Protein AF-A0A1F8P4W3-F1 (afdb_monomer_lite)

Secondary structure (DSSP, 8-state):
-----TT------SHHHHHHHHHHHHHHHHHHHHHHHHH-S-GGG--HHHHHHHHHHHHHHHHHHHHHHHHHHHTT--GGGHHHHHHHHHHHHHHHHHHHHHHHHTT--SS-HHHHHHHHHHHHHHHHHHHHHHHHT-HHHHHHHHHHHHHHHHHHHHHHHTTSSS-HHHHHHHHHHHHHHHHHHHHHHTT--HHHHHHHHHHHHHHHHHHHHHHHHHHHHHHHHTTPPP-HHHHHHHHHHHHHHHHHHHHHHHHHHHHHTT-

Structure (mmCIF, N/CA/C/O backbone):
data_AF-A0A1F8P4W3-F1
#
_entry.id   AF-A0A1F8P4W3-F1
#
loop_
_atom_site.group_PDB
_atom_site.id
_atom_site.type_symbol
_atom_site.label_atom_id
_atom_site.label_alt_id
_atom_site.label_comp_id
_atom_site.label_asym_id
_atom_site.label_entity_id
_atom_site.label_seq_id
_atom_site.pdbx_PDB_ins_code
_atom_site.Cartn_x
_atom_site.Cartn_y
_atom_site.Cartn_z
_atom_site.occupancy
_atom_site.B_iso_or_equiv
_atom_site.auth_seq_id
_atom_site.auth_comp_id
_atom_site.auth_asym_id
_atom_site.auth_atom_id
_atom_site.pdbx_PDB_model_num
ATOM 1 N N . MET A 1 1 ? -23.490 -14.383 14.253 1.00 43.31 1 MET A N 1
ATOM 2 C CA . MET A 1 1 ? -23.861 -12.954 14.317 1.00 43.31 1 MET A CA 1
ATOM 3 C C . MET A 1 1 ? -23.195 -12.383 15.555 1.00 43.31 1 MET A C 1
ATOM 5 O O . MET A 1 1 ? -23.636 -12.689 16.648 1.00 43.31 1 MET A O 1
ATOM 9 N N . SER A 1 2 ? -22.055 -11.709 15.400 1.00 38.38 2 SER A N 1
ATOM 10 C CA . SER A 1 2 ? -21.313 -11.110 16.516 1.00 38.38 2 SER A CA 1
ATOM 11 C C . SER A 1 2 ? -21.889 -9.734 16.827 1.00 38.38 2 SER A C 1
ATOM 13 O O . SER A 1 2 ? -22.061 -8.938 15.900 1.00 38.38 2 SER A O 1
ATOM 15 N N . GLU A 1 3 ? -22.157 -9.465 18.102 1.00 41.84 3 GLU A N 1
ATOM 16 C CA . GLU A 1 3 ? -22.488 -8.138 18.616 1.00 41.84 3 GLU A CA 1
ATOM 17 C C . GLU A 1 3 ? -21.496 -7.109 18.068 1.00 41.84 3 GLU A C 1
ATOM 19 O O . GLU A 1 3 ? -20.277 -7.236 18.210 1.00 41.84 3 GLU A O 1
ATOM 24 N N . ILE A 1 4 ? -22.023 -6.100 17.380 1.00 47.75 4 ILE A N 1
ATOM 25 C CA . ILE A 1 4 ? -21.241 -4.947 16.955 1.00 47.75 4 ILE A CA 1
ATOM 26 C C . ILE A 1 4 ? -21.000 -4.136 18.228 1.00 47.75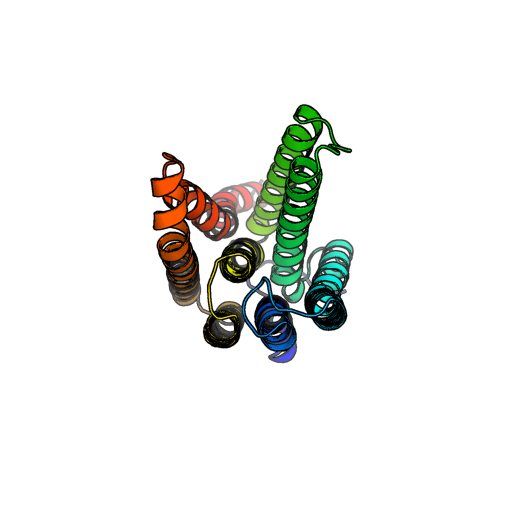 4 ILE A C 1
ATOM 28 O O . ILE A 1 4 ? -21.804 -3.276 18.577 1.00 47.75 4 ILE A O 1
ATOM 32 N N . GLY A 1 5 ? -19.916 -4.455 18.941 1.00 48.06 5 GLY A N 1
ATOM 33 C CA . GLY A 1 5 ? -19.392 -3.624 20.021 1.00 48.06 5 GLY A CA 1
ATOM 34 C C . GLY A 1 5 ? -19.268 -2.193 19.505 1.00 48.06 5 GLY A C 1
ATOM 35 O O . GLY A 1 5 ? -18.553 -1.925 18.536 1.00 48.06 5 GLY A O 1
ATOM 36 N N . ASN A 1 6 ? -20.056 -1.296 20.088 1.00 53.62 6 ASN A N 1
ATOM 37 C CA . ASN A 1 6 ? -20.375 0.025 19.546 1.00 53.62 6 ASN A CA 1
ATOM 38 C C . ASN A 1 6 ? -19.288 1.078 19.850 1.00 53.62 6 ASN A C 1
ATOM 40 O O . ASN A 1 6 ? -19.521 2.285 19.748 1.00 53.62 6 ASN A O 1
ATOM 44 N N . ASP A 1 7 ? -18.094 0.616 20.217 1.00 61.81 7 ASP A N 1
ATOM 45 C CA . ASP A 1 7 ? -17.059 1.434 20.849 1.00 61.81 7 ASP A CA 1
ATOM 46 C C . ASP A 1 7 ? -16.112 2.066 19.816 1.00 61.81 7 ASP A C 1
ATOM 48 O O . ASP A 1 7 ? -15.199 2.811 20.163 1.00 61.81 7 ASP A O 1
ATOM 52 N N . GLY A 1 8 ? -16.295 1.757 18.526 1.00 65.38 8 GLY A N 1
ATOM 53 C CA . GLY A 1 8 ? -15.425 2.230 17.443 1.00 65.38 8 GLY A CA 1
ATOM 54 C C . GLY A 1 8 ? -13.986 1.698 17.510 1.00 65.38 8 GLY A C 1
ATOM 55 O O . GLY A 1 8 ? -13.156 2.108 16.697 1.00 65.38 8 GLY A O 1
ATOM 56 N N . ASN A 1 9 ? -13.698 0.797 18.454 1.00 78.94 9 ASN A N 1
ATOM 57 C CA . ASN A 1 9 ? -12.415 0.125 18.614 1.00 78.94 9 ASN A CA 1
ATOM 58 C C . ASN A 1 9 ? -12.285 -1.044 17.628 1.00 78.94 9 ASN A C 1
ATOM 60 O O . ASN A 1 9 ? -13.266 -1.716 17.297 1.00 78.94 9 ASN A O 1
ATOM 64 N N . LEU A 1 10 ? -11.058 -1.304 17.176 1.00 81.12 10 LEU A N 1
ATOM 65 C CA . LEU A 1 10 ? -10.739 -2.459 16.335 1.00 81.12 10 LEU A CA 1
ATOM 66 C C . LEU A 1 10 ? -10.988 -3.774 17.088 1.00 81.12 10 LEU A C 1
ATOM 68 O O . LEU A 1 10 ? -10.344 -4.052 18.099 1.00 81.12 10 LEU A O 1
ATOM 72 N N . ASN A 1 11 ? -11.859 -4.632 16.558 1.00 83.06 11 ASN A N 1
ATOM 73 C CA . ASN A 1 11 ? -12.104 -5.969 17.094 1.00 83.06 11 ASN A CA 1
ATOM 74 C C . ASN A 1 11 ? -11.140 -6.988 16.462 1.00 83.06 11 ASN A C 1
ATOM 76 O O . ASN A 1 11 ? -11.525 -7.910 15.739 1.00 83.06 11 ASN A O 1
ATOM 80 N N . LEU A 1 12 ? -9.845 -6.796 16.719 1.00 83.62 12 LEU A N 1
ATOM 81 C CA . LEU A 1 12 ? -8.764 -7.681 16.277 1.00 83.62 12 LEU A CA 1
ATOM 82 C C . LEU A 1 12 ? -8.118 -8.357 17.489 1.00 83.62 12 LEU A C 1
ATOM 84 O O . LEU A 1 12 ? -6.914 -8.251 17.721 1.00 83.62 12 LEU A O 1
ATOM 88 N N . ASN A 1 13 ? -8.927 -9.043 18.297 1.00 85.19 13 ASN A N 1
ATOM 89 C CA . ASN A 1 13 ? -8.467 -9.614 19.568 1.00 85.19 13 ASN A CA 1
ATOM 90 C C . ASN A 1 13 ? -7.534 -10.818 19.390 1.00 85.19 13 ASN A C 1
ATOM 92 O O . ASN A 1 13 ? -6.648 -11.034 20.213 1.00 85.19 13 ASN A O 1
ATOM 96 N N . SER A 1 14 ? -7.672 -11.573 18.297 1.00 92.94 14 SER A N 1
ATOM 97 C CA . SER A 1 14 ? -6.799 -12.717 18.031 1.00 92.94 14 SER A CA 1
ATOM 98 C C . SER A 1 14 ? -5.548 -12.320 17.244 1.00 92.94 14 SER A C 1
ATOM 100 O O . SER A 1 14 ? -5.610 -11.587 16.254 1.00 92.94 14 SER A O 1
ATOM 102 N N . THR A 1 15 ? -4.401 -12.883 17.633 1.00 94.56 15 THR A N 1
ATOM 103 C CA . THR A 1 15 ? -3.127 -12.742 16.907 1.00 94.56 15 THR A CA 1
ATOM 104 C C . THR A 1 15 ? -3.267 -13.112 15.428 1.00 94.56 15 THR A C 1
ATOM 106 O O . THR A 1 15 ? -2.710 -12.435 14.568 1.00 94.56 15 THR A O 1
ATOM 109 N N . ARG A 1 16 ? -4.073 -14.138 15.116 1.00 95.81 16 ARG A N 1
ATOM 110 C CA . ARG A 1 16 ? -4.331 -14.592 13.740 1.00 95.81 16 ARG A CA 1
ATOM 111 C C . ARG A 1 16 ? -4.950 -13.494 12.875 1.00 95.81 16 ARG A C 1
ATOM 113 O O . ARG A 1 16 ? -4.465 -13.255 11.776 1.00 95.81 16 ARG A O 1
ATOM 120 N N . LEU A 1 17 ? -5.974 -12.796 13.370 1.00 94.88 17 LEU A N 1
ATOM 121 C CA . LEU A 1 17 ? -6.636 -11.735 12.603 1.00 94.88 17 LEU A CA 1
ATOM 122 C C . LEU A 1 17 ? -5.717 -10.533 12.355 1.00 94.88 17 LEU A C 1
ATOM 124 O O . LEU A 1 17 ? -5.769 -9.941 11.281 1.00 94.88 17 LEU A O 1
ATOM 128 N N . ARG A 1 18 ? -4.837 -10.209 13.310 1.00 96.00 18 ARG A N 1
ATOM 129 C CA . ARG A 1 18 ? -3.831 -9.146 13.145 1.00 96.00 18 ARG A CA 1
ATOM 130 C C . ARG A 1 18 ? -2.808 -9.490 12.064 1.00 96.00 18 ARG A C 1
ATOM 132 O O . ARG A 1 18 ? -2.475 -8.636 11.251 1.00 96.00 18 ARG A O 1
ATOM 139 N N . ILE A 1 19 ? -2.338 -10.740 12.036 1.00 97.12 19 ILE A N 1
ATOM 140 C CA . ILE A 1 19 ? -1.430 -11.225 10.984 1.00 97.12 19 ILE A CA 1
ATOM 141 C C . ILE A 1 19 ? -2.127 -11.163 9.622 1.00 97.12 19 ILE A C 1
ATOM 143 O O . ILE A 1 19 ? -1.554 -10.640 8.671 1.00 97.12 19 ILE A O 1
ATOM 147 N N . ILE A 1 20 ? -3.380 -11.625 9.539 1.00 97.19 20 ILE A N 1
ATOM 148 C CA . ILE A 1 20 ? -4.171 -11.568 8.301 1.00 97.19 20 ILE A CA 1
ATOM 149 C C . ILE A 1 20 ? -4.324 -10.120 7.816 1.00 97.19 20 ILE A C 1
ATOM 151 O O . ILE A 1 20 ? -4.193 -9.877 6.622 1.00 97.19 20 ILE A O 1
ATOM 155 N N . ALA A 1 21 ? -4.545 -9.154 8.711 1.00 96.38 21 ALA A N 1
ATOM 156 C CA . ALA A 1 21 ? -4.650 -7.741 8.343 1.00 96.38 21 ALA A CA 1
ATOM 157 C C . ALA A 1 21 ? -3.333 -7.153 7.800 1.00 96.38 21 ALA A C 1
ATOM 159 O O . ALA A 1 21 ? -3.359 -6.276 6.943 1.00 96.38 21 ALA A O 1
ATOM 160 N N . ALA A 1 22 ? -2.175 -7.622 8.263 1.00 97.44 22 ALA A N 1
ATOM 161 C CA . ALA A 1 22 ? -0.871 -7.146 7.793 1.00 97.44 22 ALA A CA 1
ATOM 162 C C . ALA A 1 22 ? -0.395 -7.820 6.492 1.00 97.44 22 ALA A C 1
ATOM 164 O O . ALA A 1 22 ? 0.447 -7.278 5.774 1.00 97.44 22 ALA A O 1
ATOM 165 N N . LEU A 1 23 ? -0.948 -8.993 6.175 1.00 97.62 23 LEU A N 1
ATOM 166 C CA . LEU A 1 23 ? -0.511 -9.841 5.073 1.00 97.62 23 LEU A CA 1
ATOM 167 C C . LEU A 1 23 ? -0.569 -9.219 3.658 1.00 97.62 23 LEU A C 1
ATOM 169 O O . LEU A 1 23 ? 0.359 -9.503 2.902 1.00 97.62 23 LEU A O 1
ATOM 173 N N . PRO A 1 24 ? -1.556 -8.387 3.249 1.00 97.81 24 PRO A N 1
ATOM 174 C CA . PRO A 1 24 ? -1.618 -7.919 1.861 1.00 97.81 24 PRO A CA 1
ATOM 175 C C . PRO A 1 24 ? -0.391 -7.089 1.473 1.00 97.81 24 PRO A C 1
ATOM 177 O O . PRO A 1 24 ? 0.140 -7.249 0.381 1.00 97.81 24 PRO A O 1
ATOM 180 N N . LEU A 1 25 ? 0.110 -6.260 2.390 1.00 97.06 25 LEU A N 1
ATOM 181 C CA . LEU A 1 25 ? 1.266 -5.394 2.147 1.00 97.06 25 LEU A CA 1
ATOM 182 C C . LEU A 1 25 ? 2.560 -6.208 2.038 1.00 97.06 25 LEU A C 1
ATOM 184 O O . LEU A 1 25 ? 3.395 -5.927 1.180 1.00 97.06 25 LEU A O 1
ATOM 188 N N . LEU A 1 26 ? 2.685 -7.257 2.860 1.00 97.69 26 LEU A N 1
ATOM 189 C CA . LEU A 1 26 ? 3.789 -8.209 2.775 1.00 97.69 26 LEU A CA 1
ATOM 190 C C . LEU A 1 26 ? 3.759 -8.974 1.447 1.00 97.69 26 LEU A C 1
ATOM 192 O O . LEU A 1 26 ? 4.776 -9.053 0.767 1.00 97.69 26 LEU A O 1
ATOM 196 N N . LEU A 1 27 ? 2.598 -9.516 1.061 1.00 97.69 27 LEU A N 1
ATOM 197 C CA . LEU A 1 27 ? 2.440 -10.251 -0.198 1.00 97.69 27 LEU A CA 1
ATOM 198 C C . LEU A 1 27 ? 2.768 -9.376 -1.407 1.00 97.69 27 LEU A C 1
ATOM 200 O O . LEU A 1 27 ? 3.437 -9.842 -2.325 1.00 97.69 27 LEU A O 1
ATOM 204 N N . PHE A 1 28 ? 2.336 -8.115 -1.393 1.00 96.06 28 PHE A N 1
ATOM 205 C CA . PHE A 1 28 ? 2.605 -7.168 -2.470 1.00 96.06 28 PHE A CA 1
ATOM 206 C C . PHE A 1 28 ? 4.108 -6.909 -2.629 1.00 96.06 28 PHE A C 1
ATOM 208 O O . PHE A 1 28 ? 4.658 -7.072 -3.717 1.00 96.06 28 PHE A O 1
ATOM 215 N N . GLY A 1 29 ? 4.803 -6.562 -1.541 1.00 96.25 29 GLY A N 1
ATOM 216 C CA . GLY A 1 29 ? 6.238 -6.277 -1.607 1.00 96.25 29 GLY A CA 1
ATOM 217 C C . GLY A 1 29 ? 7.107 -7.507 -1.861 1.00 96.25 29 GLY A C 1
ATOM 218 O O . GLY A 1 29 ? 8.053 -7.425 -2.644 1.00 96.25 29 GLY A O 1
ATOM 219 N N . LEU A 1 30 ? 6.760 -8.667 -1.292 1.00 96.56 30 LEU A N 1
ATOM 220 C CA . LEU A 1 30 ? 7.408 -9.937 -1.641 1.00 96.56 30 LEU A CA 1
ATOM 221 C C . LEU A 1 30 ? 7.163 -10.310 -3.107 1.00 96.56 30 LEU A C 1
ATOM 223 O O . LEU A 1 30 ? 8.072 -10.823 -3.754 1.00 96.56 30 LEU A O 1
ATOM 227 N N . GLY A 1 31 ? 5.978 -10.009 -3.644 1.00 96.62 31 GLY A N 1
ATOM 228 C CA . GLY A 1 31 ? 5.666 -10.143 -5.065 1.00 96.62 31 GLY A CA 1
ATOM 229 C C . GLY A 1 31 ? 6.600 -9.313 -5.939 1.00 96.62 31 GLY A C 1
ATOM 230 O O . GLY A 1 31 ? 7.209 -9.854 -6.859 1.00 96.62 31 GLY A O 1
ATOM 231 N N . ILE A 1 32 ? 6.789 -8.032 -5.607 1.00 95.00 32 ILE A N 1
ATOM 232 C CA . ILE A 1 32 ? 7.737 -7.146 -6.307 1.00 95.00 32 ILE A CA 1
ATOM 233 C C . ILE A 1 32 ? 9.167 -7.679 -6.202 1.00 95.00 32 ILE A C 1
ATOM 235 O O . ILE A 1 32 ? 9.882 -7.722 -7.205 1.00 95.00 32 ILE A O 1
ATOM 239 N N . ALA A 1 33 ? 9.592 -8.108 -5.012 1.00 95.69 33 ALA A N 1
ATOM 240 C CA . ALA A 1 33 ? 10.933 -8.640 -4.807 1.00 95.69 33 ALA A CA 1
ATOM 241 C C . ALA A 1 33 ? 11.163 -9.918 -5.632 1.00 95.69 33 ALA A C 1
ATOM 243 O O . ALA A 1 33 ? 12.132 -10.000 -6.385 1.00 95.69 33 ALA A O 1
ATOM 244 N N . ALA A 1 34 ? 10.246 -10.886 -5.566 1.00 95.75 34 ALA A N 1
ATOM 245 C CA . ALA A 1 34 ? 10.330 -12.137 -6.319 1.00 95.75 34 ALA A CA 1
ATOM 246 C C . ALA A 1 34 ? 10.242 -11.913 -7.839 1.00 95.75 34 ALA A C 1
ATOM 248 O O . ALA A 1 34 ? 11.002 -12.515 -8.603 1.00 95.75 34 ALA A O 1
ATOM 249 N N . MET A 1 35 ? 9.369 -11.006 -8.287 1.00 94.62 35 MET A N 1
ATOM 250 C CA . MET A 1 35 ? 9.299 -10.566 -9.681 1.00 94.62 35 MET A CA 1
ATOM 251 C C . MET A 1 35 ? 10.644 -9.984 -10.133 1.00 94.62 35 MET A C 1
ATOM 253 O O . MET A 1 35 ? 11.162 -10.365 -11.179 1.00 94.62 35 MET A O 1
ATOM 257 N N . SER A 1 36 ? 11.252 -9.112 -9.329 1.00 92.81 36 SER A N 1
ATOM 258 C CA . SER A 1 36 ? 12.520 -8.455 -9.666 1.00 92.81 36 SER A CA 1
ATOM 259 C C . SER A 1 36 ? 13.692 -9.444 -9.719 1.00 92.81 36 SER A C 1
ATOM 261 O O . SER A 1 36 ? 14.481 -9.414 -10.668 1.00 92.81 36 SER A O 1
ATOM 263 N N . LEU A 1 37 ? 13.767 -10.374 -8.757 1.00 93.56 37 LEU A N 1
ATOM 264 C CA . LEU A 1 37 ? 14.786 -11.430 -8.714 1.00 93.56 37 LEU A CA 1
ATOM 265 C C . LEU A 1 37 ? 14.657 -12.423 -9.874 1.00 93.56 37 LEU A C 1
ATOM 267 O O . LEU A 1 37 ? 15.666 -12.791 -10.473 1.00 93.56 37 LEU A O 1
ATOM 271 N N . SER A 1 38 ? 13.433 -12.848 -10.201 1.00 92.88 38 SER A N 1
ATOM 272 C CA . SER A 1 38 ? 13.182 -13.819 -11.279 1.00 92.88 38 SER A CA 1
ATOM 273 C C . SER A 1 38 ? 13.472 -13.251 -12.668 1.00 92.88 38 SER A C 1
ATOM 275 O O . SER A 1 38 ? 13.974 -13.970 -13.535 1.00 92.88 38 SER A O 1
ATOM 277 N N . ARG A 1 39 ? 13.209 -11.955 -12.873 1.00 88.62 39 ARG A N 1
ATOM 278 C CA . ARG A 1 39 ? 13.570 -11.249 -14.108 1.00 88.62 39 ARG A CA 1
ATOM 279 C C . ARG A 1 39 ? 15.089 -11.249 -14.296 1.00 88.62 39 ARG A C 1
ATOM 281 O O . ARG A 1 39 ? 15.569 -11.651 -15.356 1.00 88.62 39 ARG A O 1
ATOM 288 N N . GLY A 1 40 ? 15.823 -10.844 -13.251 1.00 86.38 40 GLY A N 1
ATOM 289 C CA . GLY A 1 40 ? 17.284 -10.716 -13.240 1.00 86.38 40 GLY A CA 1
ATOM 290 C C . GLY A 1 40 ? 17.821 -9.753 -14.307 1.00 86.38 40 GLY A C 1
ATOM 291 O O . GLY A 1 40 ? 17.057 -9.244 -15.126 1.00 86.38 40 GLY A O 1
ATOM 292 N N . GLY A 1 41 ? 19.136 -9.512 -14.296 1.00 80.00 41 GLY A N 1
ATOM 293 C CA . GLY A 1 41 ? 19.871 -8.809 -15.360 1.00 80.00 41 GLY A CA 1
ATOM 294 C C . GLY A 1 41 ? 19.386 -7.390 -15.724 1.00 80.00 41 GLY A C 1
ATOM 295 O O . GLY A 1 41 ? 18.403 -6.884 -15.174 1.00 80.00 41 GLY A O 1
ATOM 296 N N . PRO A 1 42 ? 20.082 -6.722 -16.658 1.00 78.75 42 PRO A N 1
ATOM 297 C CA . PRO A 1 42 ? 19.609 -5.477 -17.247 1.00 78.75 42 PRO A CA 1
ATOM 298 C C . PRO A 1 42 ? 18.403 -5.723 -18.163 1.00 78.75 42 PRO A C 1
ATOM 300 O O . PRO A 1 42 ? 18.213 -6.812 -18.706 1.00 78.75 42 PRO A O 1
ATOM 303 N N . TRP A 1 43 ? 17.561 -4.704 -18.340 1.00 74.31 43 TRP A N 1
ATOM 304 C CA . TRP A 1 43 ? 16.253 -4.862 -18.980 1.00 74.31 43 TRP A CA 1
ATOM 305 C C . TRP A 1 43 ? 16.298 -5.361 -20.426 1.00 74.31 43 TRP A C 1
ATOM 307 O O . TRP A 1 43 ? 15.428 -6.139 -20.811 1.00 74.31 43 TRP A O 1
ATOM 317 N N . TYR A 1 44 ? 17.330 -4.985 -21.178 1.00 79.38 44 TYR A N 1
ATOM 318 C CA . TYR A 1 44 ? 17.507 -5.331 -22.588 1.00 79.38 44 TYR A CA 1
ATOM 319 C C . TYR A 1 44 ? 18.052 -6.748 -22.822 1.00 79.38 44 TYR A C 1
ATOM 321 O O . TYR A 1 44 ? 18.042 -7.221 -23.953 1.00 79.38 44 TYR A O 1
ATOM 329 N N . SER A 1 45 ? 18.546 -7.437 -21.787 1.00 86.38 45 SER A N 1
ATOM 330 C CA . SER A 1 45 ? 19.202 -8.746 -21.939 1.00 86.38 45 SER A CA 1
ATOM 331 C C . SER A 1 45 ? 18.373 -9.911 -21.394 1.00 86.38 45 SER A C 1
ATOM 333 O O . SER A 1 45 ? 18.897 -11.012 -21.210 1.00 86.38 45 SER A O 1
ATOM 335 N N . VAL A 1 46 ? 17.108 -9.677 -21.040 1.00 87.31 46 VAL A N 1
ATOM 336 C CA . VAL A 1 46 ? 16.289 -10.690 -20.368 1.00 87.31 46 VAL A CA 1
ATOM 337 C C . VAL A 1 46 ? 15.536 -11.535 -21.384 1.00 87.31 46 VAL A C 1
ATOM 339 O O . VAL A 1 46 ? 14.763 -10.988 -22.167 1.00 87.31 46 VAL A O 1
ATOM 342 N N . PRO A 1 47 ? 15.699 -12.870 -21.360 1.00 93.19 47 PRO A N 1
ATOM 343 C CA . PRO A 1 47 ? 14.973 -13.740 -22.269 1.00 93.19 47 PRO A CA 1
ATOM 344 C C . PRO A 1 47 ? 13.469 -13.702 -21.974 1.00 93.19 47 PRO A C 1
ATOM 346 O O . PRO A 1 47 ? 13.048 -13.644 -20.814 1.00 93.19 47 PRO A O 1
ATOM 349 N N . THR A 1 48 ? 12.652 -13.813 -23.022 1.00 92.19 48 THR A N 1
ATOM 350 C CA . THR A 1 48 ? 11.185 -13.689 -22.957 1.00 92.19 48 THR A CA 1
ATOM 351 C C . THR A 1 48 ? 10.546 -14.596 -21.903 1.00 92.19 48 THR A C 1
ATOM 353 O O . THR A 1 48 ? 9.632 -14.176 -21.200 1.00 92.19 48 THR A O 1
ATOM 356 N N . TRP A 1 49 ? 11.052 -15.819 -21.713 1.00 94.56 49 TRP A N 1
ATOM 357 C CA . TRP A 1 49 ? 10.510 -16.742 -20.710 1.00 94.56 49 TRP A CA 1
ATOM 358 C C . TRP A 1 49 ? 10.683 -16.235 -19.268 1.00 94.56 49 TRP A C 1
ATOM 360 O O . TRP A 1 49 ? 9.790 -16.439 -18.448 1.00 94.56 49 TRP A O 1
ATOM 370 N N . ARG A 1 50 ? 11.785 -15.533 -18.947 1.00 93.19 50 ARG A N 1
ATOM 371 C CA . ARG A 1 50 ? 11.986 -14.907 -17.623 1.00 93.19 50 ARG A CA 1
ATOM 372 C C . ARG A 1 50 ? 11.068 -13.714 -17.434 1.00 93.19 50 ARG A C 1
ATOM 374 O O . ARG A 1 50 ? 10.577 -13.493 -16.333 1.00 93.19 50 ARG A O 1
ATOM 381 N N . LEU A 1 51 ? 10.815 -12.968 -18.509 1.00 89.31 51 LEU A N 1
ATOM 382 C CA . LEU A 1 51 ? 9.824 -11.897 -18.519 1.00 89.31 51 LEU A CA 1
ATOM 383 C C . LEU A 1 51 ? 8.433 -12.440 -18.171 1.00 89.31 51 LEU A C 1
ATOM 385 O O . LEU A 1 51 ? 7.842 -11.979 -17.196 1.00 89.31 51 LEU A O 1
ATOM 389 N N . VAL A 1 52 ? 7.964 -13.467 -18.885 1.00 93.25 52 VAL A N 1
ATOM 390 C CA . VAL A 1 52 ? 6.667 -14.115 -18.620 1.00 93.25 52 VAL A CA 1
ATOM 391 C C . VAL A 1 52 ? 6.613 -14.675 -17.199 1.00 93.25 52 VAL A C 1
ATOM 393 O O . VAL A 1 52 ? 5.659 -14.405 -16.473 1.00 93.25 52 VAL A O 1
ATOM 396 N N . LEU A 1 53 ? 7.657 -15.384 -16.762 1.00 94.56 53 LEU A N 1
ATOM 397 C CA . LEU A 1 53 ? 7.741 -15.915 -15.401 1.00 94.56 53 LEU A CA 1
ATOM 398 C C . LEU A 1 53 ? 7.634 -14.803 -14.346 1.00 94.56 53 LEU A C 1
ATOM 400 O O . LEU A 1 53 ? 6.879 -14.945 -13.388 1.00 94.56 53 LEU A O 1
ATOM 404 N N . SER A 1 54 ? 8.341 -13.685 -14.533 1.00 93.25 54 SER A N 1
ATOM 405 C CA . SER A 1 54 ? 8.297 -12.553 -13.601 1.00 93.25 54 SER A CA 1
ATOM 406 C C . SER A 1 54 ? 6.902 -11.926 -13.515 1.00 93.25 54 SER A C 1
ATOM 408 O O . SER A 1 54 ? 6.442 -11.610 -12.419 1.00 93.25 54 SER A O 1
ATOM 410 N N . ILE A 1 55 ? 6.196 -11.824 -14.647 1.00 91.62 55 ILE A N 1
ATOM 411 C CA . ILE A 1 55 ? 4.816 -11.331 -14.699 1.00 91.62 55 ILE A CA 1
ATOM 412 C C . ILE A 1 55 ? 3.894 -12.282 -13.931 1.00 91.62 55 ILE A C 1
ATOM 414 O O . ILE A 1 55 ? 3.130 -11.827 -13.087 1.00 91.62 55 ILE A O 1
ATOM 418 N N . VAL A 1 56 ? 3.997 -13.596 -14.154 1.00 95.44 56 VAL A N 1
ATOM 419 C CA . VAL A 1 56 ? 3.185 -14.596 -13.436 1.00 95.44 56 VAL A CA 1
ATOM 420 C C . VAL A 1 56 ? 3.434 -14.535 -11.925 1.00 95.44 56 VAL A C 1
ATOM 422 O O . VAL A 1 56 ? 2.481 -14.534 -11.144 1.00 95.44 56 VAL A O 1
ATOM 425 N N . ILE A 1 57 ? 4.700 -14.426 -11.507 1.00 95.50 57 ILE A N 1
ATOM 426 C CA . ILE A 1 57 ? 5.083 -14.298 -10.093 1.00 95.50 57 ILE A CA 1
ATOM 427 C C . ILE A 1 57 ? 4.509 -13.020 -9.474 1.00 95.50 57 ILE A C 1
ATOM 429 O O . ILE A 1 57 ? 4.028 -13.068 -8.345 1.00 95.50 57 ILE A O 1
ATOM 433 N N . GLY A 1 58 ? 4.539 -11.896 -10.194 1.00 92.94 58 GLY A N 1
ATOM 434 C CA . GLY A 1 58 ? 3.970 -10.630 -9.730 1.00 92.94 58 GLY A CA 1
ATOM 435 C C . GLY A 1 58 ? 2.439 -10.638 -9.686 1.00 92.94 58 GLY A C 1
ATOM 436 O O . GLY A 1 58 ? 1.847 -10.107 -8.749 1.00 92.94 58 GLY A O 1
ATOM 437 N N . LEU A 1 59 ? 1.783 -11.282 -10.656 1.00 93.25 59 LEU A N 1
ATOM 438 C CA . LEU A 1 59 ? 0.322 -11.352 -10.735 1.00 93.25 59 LEU A CA 1
ATOM 439 C C . LEU A 1 59 ? -0.289 -12.206 -9.625 1.00 93.25 59 LEU A C 1
ATOM 441 O O . LEU A 1 59 ? -1.342 -11.848 -9.107 1.00 93.25 59 LEU A O 1
ATOM 445 N N . LEU A 1 60 ? 0.363 -13.295 -9.214 1.00 96.25 60 LEU A N 1
ATOM 446 C CA . LEU A 1 60 ? -0.170 -14.205 -8.196 1.00 96.25 60 LEU A CA 1
ATOM 447 C C . LEU A 1 60 ? -0.570 -13.496 -6.880 1.00 96.25 60 LEU A C 1
ATOM 449 O O . LEU A 1 60 ? -1.736 -13.606 -6.488 1.00 96.25 60 LEU A O 1
ATOM 453 N N . PRO A 1 61 ? 0.311 -12.744 -6.186 1.00 96.12 61 PRO A N 1
ATOM 454 C CA . PRO A 1 61 ? -0.074 -12.022 -4.975 1.00 96.12 61 PRO A CA 1
ATOM 455 C C . PRO A 1 61 ? -1.112 -10.930 -5.254 1.00 96.12 61 PRO A C 1
ATOM 457 O O . PRO A 1 61 ? -1.997 -10.724 -4.426 1.00 96.12 61 PRO A O 1
ATOM 460 N N . MET A 1 62 ? -1.071 -10.280 -6.421 1.00 95.31 62 MET A N 1
ATOM 461 C CA . MET A 1 62 ? -2.060 -9.266 -6.812 1.00 95.31 62 MET A CA 1
ATOM 462 C C . MET A 1 62 ? -3.460 -9.865 -6.939 1.00 95.31 62 MET A C 1
ATOM 464 O O . MET A 1 62 ? -4.424 -9.307 -6.415 1.00 95.31 62 MET A O 1
ATOM 468 N N . THR A 1 63 ? -3.576 -11.039 -7.561 1.00 96.62 63 THR A N 1
ATOM 469 C CA . THR A 1 63 ? -4.835 -11.780 -7.669 1.00 96.62 63 THR A CA 1
ATOM 470 C C . THR A 1 63 ? -5.346 -12.200 -6.293 1.00 96.62 63 THR A C 1
ATOM 472 O O . THR A 1 63 ? -6.532 -12.039 -6.010 1.00 96.62 63 THR A O 1
ATOM 475 N N . VAL A 1 64 ? -4.468 -12.673 -5.401 1.00 98.00 64 VAL A N 1
ATOM 476 C CA . VAL A 1 64 ? -4.850 -13.009 -4.018 1.00 98.00 64 VAL A CA 1
ATOM 477 C C . VAL A 1 64 ? -5.369 -11.773 -3.279 1.00 98.00 64 VAL A C 1
ATOM 479 O O . VAL A 1 64 ? -6.429 -11.840 -2.654 1.00 98.00 64 VAL A O 1
ATOM 482 N N . ILE A 1 65 ? -4.676 -10.634 -3.383 1.00 98.12 65 ILE A N 1
ATOM 483 C CA . ILE A 1 65 ? -5.097 -9.370 -2.764 1.00 98.12 65 ILE A CA 1
ATOM 484 C C . ILE A 1 65 ? -6.452 -8.918 -3.305 1.00 98.12 65 ILE A C 1
ATOM 486 O O . ILE A 1 65 ? -7.332 -8.580 -2.514 1.00 98.12 65 ILE A O 1
ATOM 490 N N . ALA A 1 66 ? -6.653 -8.982 -4.621 1.00 97.81 66 ALA A N 1
ATOM 491 C CA . ALA A 1 66 ? -7.917 -8.632 -5.256 1.00 97.81 66 ALA A CA 1
ATOM 492 C C . ALA A 1 66 ? -9.070 -9.525 -4.769 1.00 97.81 66 ALA A C 1
ATOM 494 O O . ALA A 1 66 ? -10.089 -9.011 -4.308 1.00 97.81 66 ALA A O 1
ATOM 495 N N . ILE A 1 67 ? -8.901 -10.852 -4.795 1.00 98.19 67 ILE A N 1
ATOM 496 C CA . ILE A 1 67 ? -9.939 -11.808 -4.374 1.00 98.19 67 ILE A CA 1
ATOM 497 C C . ILE A 1 67 ? -10.308 -11.597 -2.902 1.00 98.19 67 ILE A C 1
ATOM 499 O O . ILE A 1 67 ? -11.490 -11.504 -2.562 1.00 98.19 67 ILE A O 1
ATOM 503 N N . VAL A 1 68 ? -9.315 -11.498 -2.015 1.00 98.00 68 VAL A N 1
ATOM 504 C CA . VAL A 1 68 ? -9.560 -11.337 -0.574 1.00 98.00 68 VAL A CA 1
ATOM 505 C C . VAL A 1 68 ? -10.122 -9.946 -0.258 1.00 98.00 68 VAL A C 1
ATOM 507 O O . VAL A 1 68 ? -11.006 -9.832 0.592 1.00 98.00 68 VAL A O 1
ATOM 510 N N . GLY A 1 69 ? -9.685 -8.900 -0.965 1.00 97.50 69 GLY A N 1
ATOM 511 C CA . GLY A 1 69 ? -10.241 -7.549 -0.854 1.00 97.50 69 GLY A CA 1
ATOM 512 C C . GLY A 1 69 ? -11.711 -7.482 -1.277 1.00 97.50 69 GLY A C 1
ATOM 513 O O . GLY A 1 69 ? -12.537 -6.924 -0.551 1.00 97.50 69 GLY A O 1
ATOM 514 N N . ILE A 1 70 ? -12.074 -8.134 -2.386 1.00 97.50 70 ILE A N 1
ATOM 515 C CA . ILE A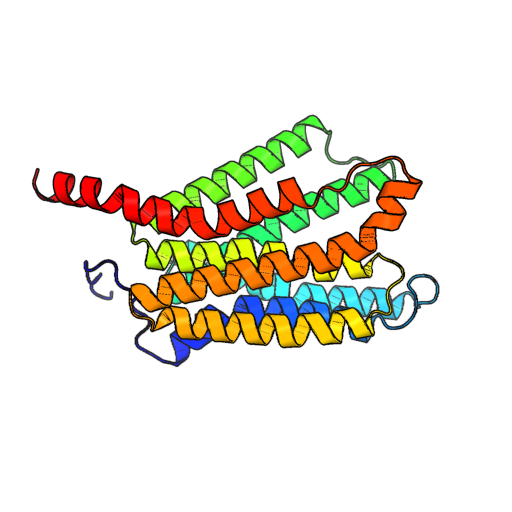 1 70 ? -13.470 -8.270 -2.831 1.00 97.50 70 ILE A CA 1
ATOM 516 C C . ILE A 1 70 ? -14.284 -9.066 -1.805 1.00 97.50 70 ILE A C 1
ATOM 518 O O . ILE A 1 70 ? -15.378 -8.648 -1.422 1.00 97.50 70 ILE A O 1
ATOM 522 N N . LEU A 1 71 ? -13.745 -10.176 -1.291 1.00 97.69 71 LEU A N 1
ATOM 523 C CA . LEU A 1 71 ? -14.405 -10.962 -0.247 1.00 97.69 71 LEU A CA 1
ATOM 524 C C . LEU A 1 71 ? -14.648 -10.130 1.023 1.00 97.69 71 LEU A C 1
ATOM 526 O O . LEU A 1 71 ? -15.711 -10.244 1.637 1.00 97.69 71 LEU A O 1
ATOM 530 N N . ALA A 1 72 ? -13.692 -9.283 1.413 1.00 96.25 72 ALA A N 1
ATOM 531 C CA . ALA A 1 72 ? -13.847 -8.363 2.534 1.00 96.25 72 ALA A CA 1
ATOM 532 C C . ALA A 1 72 ? -14.965 -7.340 2.278 1.00 96.25 72 ALA A C 1
ATOM 534 O O . ALA A 1 72 ? -15.792 -7.126 3.167 1.00 96.25 72 ALA A O 1
ATOM 535 N N . LEU A 1 73 ? -15.046 -6.765 1.073 1.00 95.62 73 LEU A N 1
ATOM 536 C CA . LEU A 1 73 ? -16.125 -5.852 0.673 1.00 95.62 73 LEU A CA 1
ATOM 537 C C . LEU A 1 73 ? -17.502 -6.533 0.732 1.00 95.62 73 LEU A C 1
ATOM 539 O O . LEU A 1 73 ? -18.410 -6.012 1.383 1.00 95.62 73 LEU A O 1
ATOM 543 N N . ILE A 1 74 ? -17.639 -7.732 0.152 1.00 96.75 74 ILE A N 1
ATOM 544 C CA . ILE A 1 74 ? -18.883 -8.527 0.176 1.00 96.75 74 ILE A CA 1
ATOM 545 C C . ILE A 1 74 ? -19.295 -8.851 1.620 1.00 96.75 74 ILE A C 1
ATOM 547 O O . ILE A 1 74 ? -20.472 -8.780 1.978 1.00 96.75 74 ILE A O 1
ATOM 551 N N . ARG A 1 75 ? -18.322 -9.136 2.493 1.00 95.31 75 ARG A N 1
ATOM 552 C CA . ARG A 1 75 ? -18.541 -9.375 3.930 1.00 95.31 75 ARG A CA 1
ATOM 553 C C . ARG A 1 75 ? -18.693 -8.094 4.758 1.00 95.31 75 ARG A C 1
ATOM 555 O O . ARG A 1 75 ? -18.567 -8.146 5.980 1.00 95.31 75 ARG A O 1
ATOM 562 N N . ARG A 1 76 ? -19.012 -6.961 4.123 1.00 94.31 76 ARG A N 1
ATOM 563 C CA . ARG A 1 76 ? -19.274 -5.655 4.759 1.00 94.31 76 ARG A CA 1
ATOM 564 C C . ARG A 1 76 ? -18.078 -5.058 5.511 1.00 94.31 76 ARG A C 1
ATOM 566 O O . ARG A 1 76 ? -18.284 -4.271 6.439 1.00 94.31 76 ARG A O 1
ATOM 573 N N . LEU A 1 77 ? -16.861 -5.366 5.064 1.00 93.75 77 LEU A N 1
ATOM 574 C CA . LEU A 1 77 ? -15.587 -4.861 5.582 1.00 93.75 77 LEU A CA 1
ATOM 575 C C . LEU A 1 77 ? -15.348 -5.229 7.056 1.00 93.75 77 LEU A C 1
ATOM 577 O O . LEU A 1 77 ? -15.405 -4.353 7.923 1.00 93.75 77 LEU A O 1
ATOM 581 N N . PRO A 1 78 ? -15.081 -6.515 7.363 1.00 94.88 78 PRO A N 1
ATOM 582 C CA . PRO A 1 78 ? -14.604 -6.889 8.690 1.00 94.88 78 PRO A CA 1
ATOM 583 C C . PRO A 1 78 ? -13.251 -6.218 8.977 1.00 94.88 78 PRO A C 1
ATOM 585 O O . PRO A 1 78 ? -12.494 -5.941 8.049 1.00 94.88 78 PRO A O 1
ATOM 588 N N . ASP A 1 79 ? -12.907 -6.016 10.252 1.00 95.75 79 ASP A N 1
ATOM 589 C CA . ASP A 1 79 ? -11.709 -5.252 10.652 1.00 95.75 79 ASP A CA 1
ATOM 590 C C . ASP A 1 79 ? -10.401 -5.792 10.049 1.00 95.75 79 ASP A C 1
ATOM 592 O O . ASP A 1 79 ? -9.514 -5.019 9.694 1.00 95.75 79 ASP A O 1
ATOM 596 N N . TRP A 1 80 ? -10.292 -7.113 9.863 1.00 94.69 80 TRP A N 1
ATOM 597 C CA . TRP A 1 80 ? -9.114 -7.731 9.244 1.00 94.69 80 TRP A CA 1
ATOM 598 C C . TRP A 1 80 ? -9.016 -7.461 7.738 1.00 94.69 80 TRP A C 1
ATOM 600 O O . TRP A 1 80 ? -7.936 -7.573 7.173 1.00 94.69 80 TRP A O 1
ATOM 610 N N . GLY A 1 81 ? -10.135 -7.138 7.087 1.00 96.69 81 GLY A N 1
ATOM 611 C CA . GLY A 1 81 ? -10.257 -6.970 5.640 1.00 96.69 81 GLY A CA 1
ATOM 612 C C . GLY A 1 81 ? -10.066 -5.533 5.153 1.00 96.69 81 GLY A C 1
ATOM 613 O O . GLY A 1 81 ? -10.090 -5.299 3.949 1.00 96.69 81 GLY A O 1
ATOM 614 N N . LEU A 1 82 ? -9.881 -4.567 6.058 1.00 97.81 82 LEU A N 1
ATOM 615 C CA . LEU A 1 82 ? -9.764 -3.147 5.707 1.00 97.81 82 LEU A CA 1
ATOM 616 C C . LEU A 1 82 ? -8.505 -2.850 4.891 1.00 97.81 82 LEU A C 1
ATOM 618 O O . LEU A 1 82 ? -8.580 -2.202 3.852 1.00 97.81 82 LEU A O 1
ATOM 622 N N . THR A 1 83 ? -7.362 -3.378 5.318 1.00 97.88 83 THR A N 1
ATOM 623 C CA . THR A 1 83 ? -6.096 -3.264 4.582 1.00 97.88 83 THR A CA 1
ATOM 624 C C . THR A 1 83 ? -6.175 -3.962 3.227 1.00 97.88 83 THR A C 1
ATOM 626 O O . THR A 1 83 ? -5.750 -3.389 2.232 1.00 97.88 83 THR A O 1
ATOM 629 N N . TRP A 1 84 ? -6.792 -5.148 3.158 1.00 98.38 84 TRP A N 1
ATOM 630 C CA . TRP A 1 84 ? -7.020 -5.875 1.903 1.00 98.38 84 TRP A CA 1
ATOM 631 C C . TRP A 1 84 ? -7.867 -5.079 0.920 1.00 98.38 84 TRP A C 1
ATOM 633 O O . TRP A 1 84 ? -7.508 -4.989 -0.249 1.00 98.38 84 TRP A O 1
ATOM 643 N N . ALA A 1 85 ? -8.970 -4.486 1.383 1.00 98.12 85 ALA A N 1
ATOM 644 C CA . ALA A 1 85 ? -9.830 -3.664 0.543 1.00 98.12 85 ALA A CA 1
ATOM 645 C C . ALA A 1 85 ? -9.087 -2.425 0.024 1.00 98.12 85 ALA A C 1
ATOM 647 O O . ALA A 1 85 ? -9.164 -2.132 -1.166 1.00 98.12 85 ALA A O 1
ATOM 648 N N . GLY A 1 86 ? -8.325 -1.739 0.883 1.00 97.88 86 GLY A N 1
ATOM 649 C CA . GLY A 1 86 ? -7.528 -0.576 0.480 1.00 97.88 86 GLY A CA 1
ATOM 650 C C . GLY A 1 86 ? -6.433 -0.929 -0.525 1.00 97.88 86 GLY A C 1
ATOM 651 O O . GLY A 1 86 ? -6.285 -0.250 -1.540 1.00 97.88 86 GLY A O 1
ATOM 652 N N . SER A 1 87 ? -5.714 -2.027 -0.286 1.00 97.94 87 SER A N 1
ATOM 653 C CA . SER A 1 87 ? -4.687 -2.525 -1.203 1.00 97.94 87 SER A CA 1
ATOM 654 C C . SER A 1 87 ? -5.260 -2.996 -2.534 1.00 97.94 87 SER A C 1
ATOM 656 O O . SER A 1 87 ? -4.721 -2.648 -3.579 1.00 97.94 87 SER A O 1
ATOM 658 N N . ALA A 1 88 ? -6.365 -3.743 -2.525 1.00 98.06 88 ALA A N 1
ATOM 659 C CA . ALA A 1 88 ? -7.031 -4.187 -3.747 1.00 98.06 88 ALA A CA 1
ATOM 660 C C . ALA A 1 88 ? -7.542 -3.001 -4.571 1.00 98.06 88 ALA A C 1
ATOM 662 O O . ALA A 1 88 ? -7.365 -2.974 -5.786 1.00 98.06 88 ALA A O 1
ATOM 663 N N . PHE A 1 89 ? -8.133 -2.004 -3.908 1.00 97.88 89 PHE A N 1
ATOM 664 C CA . PHE A 1 89 ? -8.632 -0.809 -4.575 1.00 97.88 89 PHE A CA 1
ATOM 665 C C . PHE A 1 89 ? -7.498 -0.006 -5.214 1.00 97.88 89 PHE A C 1
ATOM 667 O O . PHE A 1 89 ? -7.566 0.321 -6.396 1.00 97.88 89 PHE A O 1
ATOM 674 N N . MET A 1 90 ? -6.435 0.283 -4.460 1.00 97.38 90 MET A N 1
ATOM 675 C CA . MET A 1 90 ? -5.289 1.009 -5.007 1.00 97.38 90 MET A CA 1
ATOM 676 C C . MET A 1 90 ? -4.587 0.206 -6.111 1.00 97.38 90 MET A C 1
ATOM 678 O O . MET A 1 90 ? -4.218 0.766 -7.137 1.00 97.38 90 MET A O 1
ATOM 682 N N . GLY A 1 91 ? -4.469 -1.114 -5.953 1.00 95.88 91 GLY A N 1
ATOM 683 C CA . GLY A 1 91 ? -3.956 -1.998 -6.999 1.00 95.88 91 GLY A CA 1
ATOM 684 C C . GLY A 1 91 ? -4.780 -1.928 -8.289 1.00 95.88 91 GLY A C 1
ATOM 685 O O . GLY A 1 91 ? -4.198 -1.893 -9.368 1.00 95.88 91 GLY A O 1
ATOM 686 N N . LEU A 1 92 ? -6.112 -1.837 -8.192 1.00 96.00 92 LEU A N 1
ATOM 687 C CA . LEU A 1 92 ? -6.992 -1.640 -9.347 1.00 96.00 92 LEU A CA 1
ATOM 688 C C . LEU A 1 92 ? -6.758 -0.285 -10.025 1.00 96.00 92 LEU A C 1
ATOM 690 O O . LEU A 1 92 ? -6.656 -0.237 -11.247 1.00 96.00 92 LEU A O 1
ATOM 694 N N . VAL A 1 93 ? -6.651 0.799 -9.248 1.00 95.00 93 VAL A N 1
ATOM 695 C CA . VAL A 1 93 ? -6.347 2.141 -9.781 1.00 95.00 93 VAL A CA 1
ATOM 696 C C . VAL A 1 93 ? -5.050 2.114 -10.583 1.00 95.00 93 VAL A C 1
ATOM 698 O O . VAL A 1 93 ? -5.002 2.615 -11.705 1.00 95.00 93 VAL A O 1
ATOM 701 N N . ILE A 1 94 ? -4.016 1.486 -10.027 1.00 93.62 94 ILE A N 1
ATOM 702 C CA . ILE A 1 94 ? -2.701 1.418 -10.662 1.00 93.62 94 ILE A CA 1
ATOM 703 C C . ILE A 1 94 ? -2.742 0.527 -11.897 1.00 93.62 94 ILE A C 1
ATOM 705 O O . ILE A 1 94 ? -2.237 0.930 -12.934 1.00 93.62 94 ILE A O 1
ATOM 709 N N . LEU A 1 95 ? -3.413 -0.625 -11.833 1.00 92.75 95 LEU A N 1
ATOM 710 C CA . LEU A 1 95 ? -3.586 -1.508 -12.986 1.00 92.75 95 LEU A CA 1
ATOM 711 C C . LEU A 1 95 ? -4.257 -0.786 -14.160 1.00 92.75 95 LEU A C 1
ATOM 713 O O . LEU A 1 95 ? -3.773 -0.870 -15.285 1.00 92.75 95 LEU A O 1
ATOM 717 N N . VAL A 1 96 ? -5.357 -0.073 -13.900 1.00 91.81 96 VAL A N 1
ATOM 718 C CA . VAL A 1 96 ? -6.064 0.705 -14.926 1.00 91.81 96 VAL A CA 1
ATOM 719 C C . VAL A 1 96 ? -5.140 1.758 -15.530 1.00 91.81 96 VAL A C 1
ATOM 721 O O . VAL A 1 96 ? -5.095 1.888 -16.752 1.00 91.81 96 VAL A O 1
ATOM 724 N N . LYS A 1 97 ? -4.376 2.470 -14.692 1.00 90.94 97 LYS A N 1
ATOM 725 C CA . LYS A 1 97 ? -3.452 3.500 -15.168 1.00 90.94 97 LYS A CA 1
ATOM 726 C C . LYS A 1 97 ? -2.315 2.912 -16.006 1.00 90.94 97 LYS A C 1
ATOM 728 O O . LYS A 1 97 ? -2.050 3.426 -17.083 1.00 90.94 97 LYS A O 1
ATOM 733 N N . THR A 1 98 ? -1.715 1.808 -15.566 1.00 89.69 98 THR A N 1
ATOM 734 C CA . THR A 1 98 ? -0.662 1.108 -16.312 1.00 89.69 98 THR A CA 1
ATOM 735 C C . THR A 1 98 ? -1.164 0.608 -17.662 1.00 89.69 98 THR A C 1
ATOM 737 O O . THR A 1 98 ? -0.487 0.798 -18.661 1.00 89.69 98 THR A O 1
ATOM 740 N N . ILE A 1 99 ? -2.359 0.008 -17.730 1.00 88.50 99 ILE A N 1
ATOM 741 C CA . ILE A 1 99 ? -2.932 -0.439 -19.012 1.00 88.50 99 ILE A CA 1
ATOM 742 C C . ILE A 1 99 ? -3.134 0.751 -19.958 1.00 88.50 99 ILE A C 1
ATOM 744 O O . ILE A 1 99 ? -2.837 0.639 -21.144 1.00 88.50 99 ILE A O 1
ATOM 748 N N . ALA A 1 100 ? -3.632 1.878 -19.446 1.00 87.62 100 ALA A N 1
ATOM 749 C CA . ALA A 1 100 ? -3.838 3.072 -20.257 1.00 87.62 100 ALA A CA 1
ATOM 750 C C . ALA A 1 100 ? -2.514 3.647 -20.793 1.00 87.62 100 ALA A C 1
ATOM 752 O O . ALA A 1 100 ? -2.431 3.970 -21.976 1.00 87.62 100 ALA A O 1
ATOM 753 N N . GLU A 1 101 ? -1.475 3.711 -19.954 1.00 86.75 101 GLU A N 1
ATOM 754 C CA . GLU A 1 101 ? -0.139 4.182 -20.345 1.00 86.75 101 GLU A CA 1
ATOM 755 C C . GLU A 1 101 ? 0.510 3.266 -21.394 1.00 86.75 101 GLU A C 1
ATOM 757 O O . GLU A 1 101 ? 0.941 3.749 -22.438 1.00 86.75 101 GLU A O 1
ATOM 762 N N . GLU A 1 102 ? 0.505 1.949 -21.178 1.00 85.00 102 GLU A N 1
ATOM 763 C CA . GLU A 1 102 ? 1.105 0.975 -22.106 1.00 85.00 102 GLU A CA 1
ATOM 764 C C . GLU A 1 102 ? 0.409 0.972 -23.478 1.00 85.00 102 GLU A C 1
ATOM 766 O O . GLU A 1 102 ? 1.057 0.884 -24.517 1.00 85.00 102 GLU A O 1
ATOM 771 N N . LEU A 1 103 ? -0.921 1.109 -23.515 1.00 83.75 103 LEU A N 1
ATOM 772 C CA . LEU A 1 103 ? -1.666 1.188 -24.778 1.00 83.75 103 LEU A CA 1
ATOM 773 C C . LEU A 1 103 ? -1.385 2.485 -25.546 1.00 83.75 103 LEU A C 1
ATOM 775 O O . LEU A 1 103 ? -1.361 2.476 -26.780 1.00 83.75 103 LEU A O 1
ATOM 779 N N . ALA A 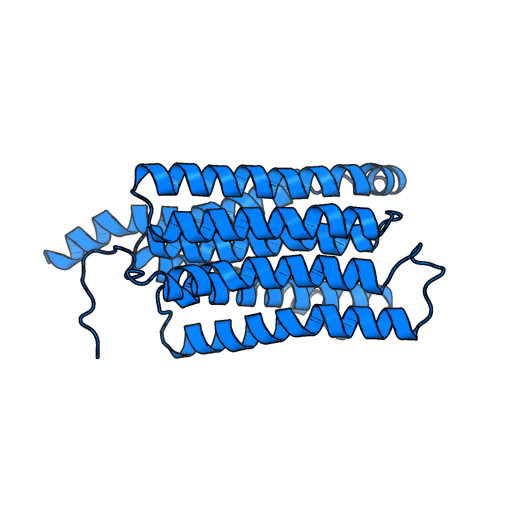1 104 ? -1.170 3.588 -24.825 1.00 83.81 104 ALA A N 1
ATOM 780 C CA . ALA A 1 104 ? -0.801 4.862 -25.425 1.00 83.81 104 ALA A CA 1
ATOM 781 C C . ALA A 1 104 ? 0.610 4.820 -26.036 1.00 83.81 104 ALA A C 1
ATOM 783 O O . ALA A 1 104 ? 0.825 5.421 -27.085 1.00 83.81 104 ALA A O 1
ATOM 784 N N . GLU A 1 105 ? 1.553 4.082 -25.438 1.00 82.75 105 GLU A N 1
ATOM 785 C CA . GLU A 1 105 ? 2.919 3.939 -25.968 1.00 82.75 105 GLU A CA 1
ATOM 786 C C . GLU A 1 105 ? 3.001 3.128 -27.274 1.00 82.75 105 GLU A C 1
ATOM 788 O O . GLU A 1 105 ? 3.940 3.312 -28.048 1.00 82.75 105 GLU A O 1
ATOM 793 N N . VAL A 1 106 ? 2.026 2.253 -27.543 1.00 85.69 106 VAL A N 1
ATOM 794 C CA . VAL A 1 106 ? 1.979 1.406 -28.755 1.00 85.69 106 VAL A CA 1
ATOM 795 C C . VAL A 1 106 ? 1.093 2.021 -29.854 1.00 85.69 106 VAL A C 1
ATOM 797 O O . VAL A 1 106 ? 0.735 1.347 -30.817 1.00 85.69 106 VAL A O 1
ATOM 800 N N . ASP A 1 107 ? 0.707 3.296 -29.721 1.00 84.50 107 ASP A N 1
ATOM 801 C CA . ASP A 1 107 ? -0.219 3.991 -30.631 1.00 84.50 107 ASP A CA 1
ATOM 802 C C . ASP A 1 107 ? -1.560 3.241 -30.825 1.00 84.50 107 ASP A C 1
ATOM 804 O O . ASP A 1 107 ? -2.235 3.371 -31.851 1.00 84.50 107 ASP A O 1
ATOM 808 N N . GLN A 1 108 ? -1.977 2.448 -29.829 1.00 81.00 108 GLN A N 1
ATOM 809 C CA . GLN A 1 108 ? -3.236 1.693 -29.826 1.00 81.00 108 GLN A CA 1
ATOM 810 C C . GLN A 1 108 ? -4.119 2.082 -28.631 1.00 81.00 108 GLN A C 1
ATOM 812 O O . GLN A 1 108 ? -4.439 1.230 -27.795 1.00 81.00 108 GLN A O 1
ATOM 817 N N . PRO A 1 109 ? -4.566 3.350 -28.523 1.00 76.50 109 PRO A N 1
ATOM 818 C CA . PRO A 1 109 ? -5.460 3.754 -27.448 1.00 76.50 109 PRO A CA 1
ATOM 819 C C . PRO A 1 109 ? -6.832 3.086 -27.630 1.00 76.50 109 PRO A C 1
ATOM 821 O O . PRO A 1 109 ? -7.698 3.573 -28.354 1.00 76.50 109 PRO A O 1
ATOM 824 N N . ILE A 1 110 ? -7.049 1.951 -26.958 1.00 79.00 110 ILE A N 1
ATOM 825 C CA . ILE A 1 110 ? -8.370 1.296 -26.881 1.00 79.00 110 ILE A CA 1
ATOM 826 C C . ILE A 1 110 ? -9.354 2.199 -26.119 1.00 79.00 110 ILE A C 1
ATOM 828 O O . ILE A 1 110 ? -10.559 2.186 -26.371 1.00 79.00 110 ILE A O 1
ATOM 832 N N . ILE A 1 111 ? -8.832 2.997 -25.183 1.00 81.94 111 ILE A N 1
ATOM 833 C CA . ILE A 1 111 ? -9.585 3.935 -24.358 1.00 81.94 111 ILE A CA 1
ATOM 834 C C . ILE A 1 111 ? -9.246 5.349 -24.830 1.00 81.94 111 ILE A C 1
ATOM 836 O O . ILE A 1 111 ? -8.089 5.755 -24.805 1.00 81.94 111 ILE A O 1
ATOM 840 N N . SER A 1 112 ? -10.254 6.113 -25.252 1.00 86.31 112 SER A N 1
ATOM 841 C CA . SER A 1 112 ? -10.067 7.532 -25.574 1.00 86.31 112 SER A CA 1
ATOM 842 C C . SER A 1 112 ? -9.651 8.323 -24.327 1.00 86.31 112 SER A C 1
ATOM 844 O O . SER A 1 112 ? -10.212 8.083 -23.256 1.00 86.31 112 SER A O 1
ATOM 846 N N . GLU A 1 113 ? -8.780 9.324 -24.474 1.00 87.38 113 GLU A N 1
ATOM 847 C CA . GLU A 1 113 ? -8.282 10.173 -23.375 1.00 87.38 113 GLU A CA 1
ATOM 848 C C . GLU A 1 113 ? -9.388 10.704 -22.426 1.00 87.38 113 GLU A C 1
ATOM 850 O O . GLU A 1 113 ? -9.236 10.577 -21.208 1.00 87.38 113 GLU A O 1
ATOM 855 N N . PRO A 1 114 ? -10.560 11.190 -22.900 1.00 91.50 114 PRO A N 1
ATOM 856 C CA . PRO A 1 114 ? -11.627 11.636 -21.998 1.00 91.50 114 PRO A CA 1
ATOM 857 C C . PRO A 1 114 ? -12.217 10.511 -21.134 1.00 91.50 114 PRO A C 1
ATOM 859 O O . PRO A 1 114 ? -12.616 10.746 -19.992 1.00 91.50 114 PRO A O 1
ATOM 862 N N . VAL A 1 115 ? -12.276 9.286 -21.668 1.00 90.56 115 VAL A N 1
ATOM 863 C CA . VAL A 1 115 ? -12.775 8.106 -20.944 1.00 90.56 115 VAL A CA 1
ATOM 864 C C . VAL A 1 115 ? -11.764 7.667 -19.891 1.00 90.56 115 VAL A C 1
ATOM 866 O O . VAL A 1 115 ? -12.174 7.326 -18.784 1.00 90.56 115 VAL A O 1
ATOM 869 N N . GLU A 1 116 ? -10.464 7.726 -20.187 1.00 88.56 116 GLU A N 1
ATOM 870 C CA . GLU A 1 116 ? -9.418 7.453 -19.197 1.00 88.56 116 GLU A CA 1
ATOM 871 C C . GLU A 1 116 ? -9.505 8.440 -18.024 1.00 88.56 116 GLU A C 1
ATOM 873 O O . GLU A 1 116 ? -9.591 8.021 -16.868 1.00 88.56 116 GLU A O 1
ATOM 878 N N . ILE A 1 117 ? -9.564 9.745 -18.314 1.00 89.56 117 ILE A N 1
ATOM 879 C CA . ILE A 1 117 ? -9.702 10.791 -17.290 1.00 89.56 117 ILE A CA 1
ATOM 880 C C . ILE A 1 117 ? -10.973 10.564 -16.463 1.00 89.56 117 ILE A C 1
ATOM 882 O O . ILE A 1 117 ? -10.925 10.581 -15.230 1.00 89.56 117 ILE A O 1
ATOM 886 N N . GLY A 1 118 ? -12.105 10.302 -17.124 1.00 94.06 118 GLY A N 1
ATOM 887 C CA . GLY A 1 118 ? -13.372 10.008 -16.457 1.00 94.06 118 GLY A CA 1
ATOM 888 C C . GLY A 1 118 ? -13.295 8.780 -15.546 1.00 94.06 118 GLY A C 1
ATOM 889 O O . GLY A 1 118 ? -13.796 8.818 -14.420 1.00 94.06 118 GLY A O 1
ATOM 890 N N . LEU A 1 119 ? -12.622 7.716 -15.989 1.00 93.69 119 LEU A N 1
ATOM 891 C CA . LEU A 1 119 ? -12.427 6.491 -15.214 1.00 93.69 119 LEU A CA 1
ATOM 892 C C . LEU A 1 119 ? -11.540 6.729 -13.986 1.00 93.69 119 LEU A C 1
ATOM 894 O O . LEU A 1 119 ? -11.878 6.272 -12.894 1.00 93.69 119 LEU A O 1
ATOM 898 N N . VAL A 1 120 ? -10.447 7.482 -14.132 1.00 91.12 120 VAL A N 1
ATOM 899 C CA . VAL A 1 120 ? -9.569 7.850 -13.009 1.00 91.12 120 VAL A CA 1
ATOM 900 C C . VAL A 1 120 ? -10.322 8.701 -11.986 1.00 91.12 120 VAL A C 1
ATOM 902 O O . VAL A 1 120 ? -10.233 8.421 -10.791 1.00 91.12 120 VAL A O 1
ATOM 905 N N . ILE A 1 121 ? -11.111 9.688 -12.426 1.00 92.75 121 ILE A N 1
ATOM 906 C CA . ILE A 1 121 ? -11.949 10.505 -11.532 1.00 92.75 121 ILE A CA 1
ATOM 907 C C . ILE A 1 121 ? -12.977 9.629 -10.810 1.00 92.75 121 ILE A C 1
ATOM 909 O O . ILE A 1 121 ? -13.127 9.736 -9.593 1.00 92.75 121 ILE A O 1
ATOM 913 N N . LEU A 1 122 ? -13.661 8.736 -11.530 1.00 96.50 122 LEU A N 1
ATOM 914 C CA . LEU A 1 122 ? -14.646 7.825 -10.948 1.00 96.50 122 LEU A CA 1
ATOM 915 C C . LEU A 1 122 ? -14.019 6.929 -9.873 1.00 96.50 122 LEU A C 1
ATOM 917 O O . LEU A 1 122 ? -14.561 6.813 -8.771 1.00 96.50 122 LEU A O 1
ATOM 921 N N . LEU A 1 123 ? -12.867 6.323 -10.168 1.00 95.50 123 LEU A N 1
ATOM 922 C CA . LEU A 1 123 ? -12.132 5.499 -9.211 1.00 95.50 123 LEU A CA 1
ATOM 923 C C . LEU A 1 123 ? -11.637 6.333 -8.025 1.00 95.50 123 LEU A C 1
ATOM 925 O O . LEU A 1 123 ? -11.767 5.913 -6.878 1.00 95.50 123 LEU A O 1
ATOM 929 N N . PHE A 1 124 ? -11.135 7.542 -8.255 1.00 92.62 124 PHE A N 1
ATOM 930 C CA . PHE A 1 124 ? -10.732 8.429 -7.168 1.00 92.62 124 PHE A CA 1
ATOM 931 C C . PHE A 1 124 ? -11.909 8.735 -6.229 1.00 92.62 124 PHE A C 1
ATOM 933 O O . PHE A 1 124 ? -11.799 8.550 -5.015 1.00 92.62 124 PHE A O 1
ATOM 940 N N . MET A 1 125 ? -13.066 9.101 -6.784 1.00 95.62 125 MET A N 1
ATOM 941 C CA . MET A 1 125 ? -14.285 9.367 -6.015 1.00 95.62 125 MET A CA 1
ATOM 942 C C . MET A 1 125 ? -14.774 8.131 -5.254 1.00 95.62 125 MET A C 1
ATOM 944 O O . MET A 1 125 ? -15.156 8.243 -4.088 1.00 95.62 125 MET A O 1
ATOM 948 N N . ALA A 1 126 ? -14.719 6.944 -5.865 1.00 96.81 126 ALA A N 1
ATOM 949 C CA . ALA A 1 126 ? -15.069 5.692 -5.196 1.00 96.81 126 ALA A CA 1
ATOM 950 C C . ALA A 1 126 ? -14.113 5.367 -4.032 1.00 96.81 126 ALA A C 1
ATOM 952 O O . ALA A 1 126 ? -14.564 4.935 -2.968 1.00 96.81 126 ALA A O 1
ATOM 953 N N . GLY A 1 127 ? -12.813 5.632 -4.191 1.00 95.44 127 GLY A N 1
ATOM 954 C CA . GLY A 1 127 ? -11.817 5.462 -3.132 1.00 95.44 127 GLY A CA 1
ATOM 955 C C . GLY A 1 127 ? -12.043 6.421 -1.963 1.00 95.44 127 GLY A C 1
ATOM 956 O O . GLY A 1 127 ? -12.051 5.997 -0.804 1.00 95.44 127 GLY A O 1
ATOM 957 N N . VAL A 1 128 ? -12.316 7.697 -2.258 1.00 94.56 128 VAL A N 1
ATOM 958 C CA . VAL A 1 128 ? -12.688 8.700 -1.247 1.00 94.56 128 VAL A CA 1
ATOM 959 C C . VAL A 1 128 ? -13.970 8.286 -0.526 1.00 94.56 128 VAL A C 1
ATOM 961 O O . VAL A 1 128 ? -13.999 8.281 0.702 1.00 94.56 128 VAL A O 1
ATOM 964 N N . ALA A 1 129 ? -15.010 7.865 -1.250 1.00 96.38 129 ALA A N 1
ATOM 965 C CA . ALA A 1 129 ? -16.257 7.402 -0.645 1.00 96.38 129 ALA A CA 1
ATOM 966 C C . ALA A 1 129 ? -16.026 6.210 0.299 1.00 96.38 129 ALA A C 1
ATOM 968 O O . ALA A 1 129 ? -16.545 6.199 1.416 1.00 96.38 129 ALA A O 1
ATOM 969 N N . LEU A 1 130 ? -15.200 5.240 -0.103 1.00 96.81 130 LEU A N 1
ATOM 970 C CA . LEU A 1 130 ? -14.834 4.099 0.737 1.00 96.81 130 LEU A CA 1
ATOM 971 C C . LEU A 1 130 ? -14.112 4.545 2.022 1.00 96.81 130 LEU A C 1
ATOM 973 O O . LEU A 1 130 ? -14.470 4.088 3.113 1.00 96.81 130 LEU A O 1
ATOM 977 N N . LEU A 1 131 ? -13.147 5.465 1.913 1.00 95.44 131 LEU A N 1
ATOM 978 C CA . LEU A 1 131 ? -12.431 6.050 3.054 1.00 95.44 131 LEU A CA 1
ATOM 979 C C . LEU A 1 131 ? -13.367 6.803 4.001 1.00 95.44 131 LEU A C 1
ATOM 981 O O . LEU A 1 131 ? -13.257 6.636 5.215 1.00 95.44 131 LEU A O 1
ATOM 985 N N . VAL A 1 132 ? -14.312 7.580 3.469 1.00 94.88 132 VAL A N 1
ATOM 986 C CA . VAL A 1 132 ? -15.322 8.295 4.262 1.00 94.88 132 VAL A CA 1
ATOM 987 C C . VAL A 1 132 ? -16.229 7.304 4.990 1.00 94.88 132 VAL A C 1
ATOM 989 O O . VAL A 1 132 ? -16.362 7.389 6.210 1.00 94.88 132 VAL A O 1
ATOM 992 N N . ILE A 1 133 ? -16.799 6.323 4.282 1.00 95.31 133 ILE A N 1
ATOM 993 C CA . ILE A 1 133 ? -17.712 5.321 4.857 1.00 95.31 133 ILE A CA 1
ATOM 994 C C . ILE A 1 133 ? -17.030 4.547 5.989 1.00 95.31 133 ILE A C 1
ATOM 996 O O . ILE A 1 133 ? -17.617 4.351 7.056 1.00 95.31 133 ILE A O 1
ATOM 1000 N N . VAL A 1 134 ? -15.792 4.097 5.779 1.00 96.06 134 VAL A N 1
ATOM 1001 C CA . VAL A 1 134 ? -15.038 3.353 6.797 1.00 96.06 134 VAL A CA 1
ATOM 1002 C C . VAL A 1 134 ? -14.556 4.270 7.917 1.00 96.06 134 VAL A C 1
ATOM 1004 O O . VAL A 1 134 ? -14.662 3.893 9.083 1.00 96.06 134 VAL A O 1
ATOM 1007 N N . GLY A 1 135 ? -14.081 5.473 7.593 1.00 94.06 135 GLY A N 1
ATOM 1008 C CA . GLY A 1 135 ? -13.654 6.476 8.566 1.00 94.06 135 GLY A CA 1
ATOM 1009 C C . GLY A 1 135 ? -14.782 6.834 9.527 1.00 94.06 135 GLY A C 1
ATOM 1010 O O . GLY A 1 135 ? -14.583 6.809 10.740 1.00 94.06 135 GLY A O 1
ATOM 1011 N N . MET A 1 136 ? -16.002 7.023 9.015 1.00 93.62 136 MET A N 1
ATOM 1012 C CA . MET A 1 136 ? -17.196 7.223 9.839 1.00 93.62 136 MET A CA 1
ATOM 1013 C C . MET A 1 136 ? -17.442 6.054 10.804 1.00 93.62 136 MET A C 1
ATOM 1015 O O . MET A 1 136 ? -17.926 6.273 11.904 1.00 93.62 136 MET A O 1
ATOM 1019 N N . ARG A 1 137 ? -17.072 4.810 10.483 1.00 92.19 137 ARG A N 1
ATOM 1020 C CA . ARG A 1 137 ? -17.206 3.679 11.430 1.00 92.19 137 ARG A CA 1
ATOM 1021 C C . ARG A 1 137 ? -16.165 3.690 12.556 1.00 92.19 137 ARG A C 1
ATOM 1023 O O . ARG A 1 137 ? -16.273 2.878 13.474 1.00 92.19 137 ARG A O 1
ATOM 1030 N N . GLY A 1 138 ? -15.160 4.557 12.474 1.00 94.00 138 GLY A N 1
ATOM 1031 C CA . GLY A 1 138 ? -14.109 4.738 13.468 1.00 94.00 138 GLY A CA 1
ATOM 1032 C C . GLY A 1 138 ? -12.786 5.129 12.813 1.00 94.00 138 GLY A C 1
ATOM 1033 O O . GLY A 1 138 ? -12.339 4.493 11.861 1.00 94.00 138 GLY A O 1
ATOM 1034 N N . TRP A 1 139 ? -12.108 6.140 13.361 1.00 95.88 139 TRP A N 1
ATOM 1035 C CA . TRP A 1 139 ? -10.837 6.640 12.817 1.00 95.88 139 TRP A CA 1
ATOM 1036 C C . TRP A 1 139 ? -9.730 5.569 12.745 1.00 95.88 139 TRP A C 1
ATOM 1038 O O . TRP A 1 139 ? -8.927 5.599 11.820 1.00 95.88 139 TRP A O 1
ATOM 1048 N N . GLN A 1 140 ? -9.710 4.592 13.663 1.00 96.38 140 GLN A N 1
ATOM 1049 C CA . GLN A 1 140 ? -8.760 3.467 13.628 1.00 96.38 140 GLN A CA 1
ATOM 1050 C C . GLN A 1 140 ? -9.020 2.538 12.432 1.00 96.38 140 GLN A C 1
ATOM 1052 O O . GLN A 1 140 ? -8.089 2.101 11.758 1.00 96.38 140 GLN A O 1
ATOM 1057 N N . ARG A 1 141 ? -10.298 2.272 12.127 1.00 96.56 141 ARG A N 1
ATOM 1058 C CA . ARG A 1 141 ? -10.704 1.506 10.939 1.00 96.56 141 ARG A CA 1
ATOM 1059 C C . ARG A 1 141 ? -10.342 2.259 9.663 1.00 96.56 141 ARG A C 1
ATOM 1061 O O . ARG A 1 141 ? -9.769 1.674 8.746 1.00 96.56 141 ARG A O 1
ATOM 1068 N N . GLY A 1 142 ? -10.613 3.566 9.641 1.00 97.00 142 GLY A N 1
ATOM 1069 C CA . GLY A 1 142 ? -10.168 4.459 8.571 1.00 97.00 142 GLY A CA 1
ATOM 1070 C C . GLY A 1 142 ? -8.652 4.408 8.377 1.00 97.00 142 GLY A C 1
ATOM 1071 O O . GLY A 1 142 ? -8.194 4.306 7.247 1.00 97.00 142 GLY A O 1
ATOM 1072 N N . GLY A 1 143 ? -7.881 4.385 9.466 1.00 97.44 143 GLY A N 1
ATOM 1073 C CA . GLY A 1 143 ? -6.425 4.260 9.434 1.00 97.44 143 GLY A CA 1
ATOM 1074 C C . GLY A 1 143 ? -5.923 2.961 8.815 1.00 97.44 143 GLY A C 1
ATOM 1075 O O . GLY A 1 143 ? -5.055 3.018 7.952 1.00 97.44 143 GLY A O 1
ATOM 1076 N N . LEU A 1 144 ? -6.493 1.803 9.168 1.00 97.69 144 LEU A N 1
ATOM 1077 C CA . LEU A 1 144 ? -6.122 0.529 8.531 1.00 97.69 144 LEU A CA 1
ATOM 1078 C C . LEU A 1 144 ? -6.400 0.525 7.022 1.00 97.69 144 LEU A C 1
ATOM 1080 O O . LEU A 1 144 ? -5.558 0.079 6.242 1.00 97.69 144 LEU A O 1
ATOM 1084 N N . LEU A 1 145 ? -7.560 1.039 6.604 1.00 98.00 145 LEU A N 1
ATOM 1085 C CA . LEU A 1 145 ? -7.888 1.172 5.184 1.00 98.00 145 LEU A CA 1
ATOM 1086 C C . LEU A 1 145 ? -6.900 2.116 4.475 1.00 98.00 145 LEU A C 1
ATOM 1088 O O . LEU A 1 145 ? -6.353 1.764 3.431 1.00 98.00 145 LEU A O 1
ATOM 1092 N N . SER A 1 146 ? -6.630 3.280 5.072 1.00 98.19 146 SER A N 1
ATOM 1093 C CA . SER A 1 146 ? -5.676 4.281 4.584 1.00 98.19 146 SER A CA 1
ATOM 1094 C C . SER A 1 146 ? -4.245 3.752 4.463 1.00 98.19 146 SER A C 1
ATOM 1096 O O . SER A 1 146 ? -3.569 4.070 3.486 1.00 98.19 146 SER A O 1
ATOM 1098 N N . ILE A 1 147 ? -3.787 2.919 5.406 1.00 98.38 147 ILE A N 1
ATOM 1099 C CA . ILE A 1 147 ? -2.501 2.214 5.301 1.00 98.38 147 ILE A CA 1
ATOM 1100 C C . ILE A 1 147 ? -2.510 1.325 4.051 1.00 98.38 147 ILE A C 1
ATOM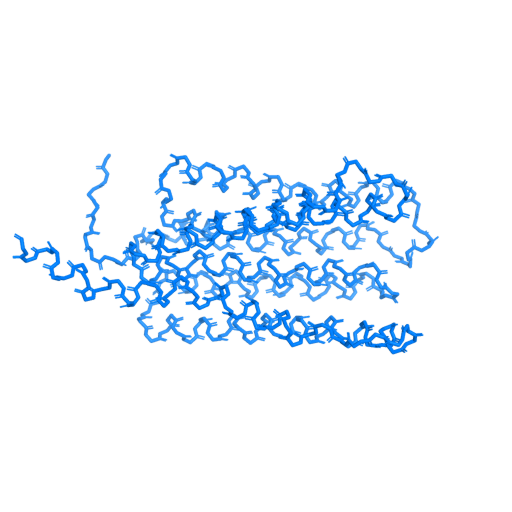 1102 O O . ILE A 1 147 ? -1.578 1.402 3.255 1.00 98.38 147 ILE A O 1
ATOM 1106 N N . GLY A 1 148 ? -3.581 0.551 3.832 1.00 97.94 148 GLY A N 1
ATOM 1107 C CA . GLY A 1 148 ? -3.764 -0.258 2.622 1.00 97.94 148 GLY A CA 1
ATOM 1108 C C . GLY A 1 148 ? -3.614 0.557 1.334 1.00 97.94 148 GLY A C 1
ATOM 1109 O O . GLY A 1 148 ? -2.812 0.200 0.474 1.00 97.94 148 GLY A O 1
ATOM 1110 N N . PHE A 1 149 ? -4.320 1.686 1.226 1.00 97.50 149 PHE A N 1
ATOM 1111 C CA . PHE A 1 149 ? -4.221 2.599 0.079 1.00 97.50 149 PHE A CA 1
ATOM 1112 C C . PHE A 1 149 ? -2.809 3.173 -0.099 1.00 97.50 149 PHE A C 1
ATOM 1114 O O . PHE A 1 149 ? -2.183 2.992 -1.143 1.00 97.50 149 PHE A O 1
ATOM 1121 N N . SER A 1 150 ? -2.313 3.878 0.920 1.00 97.88 150 SER A N 1
ATOM 1122 C CA . SER A 1 150 ? -1.094 4.686 0.826 1.00 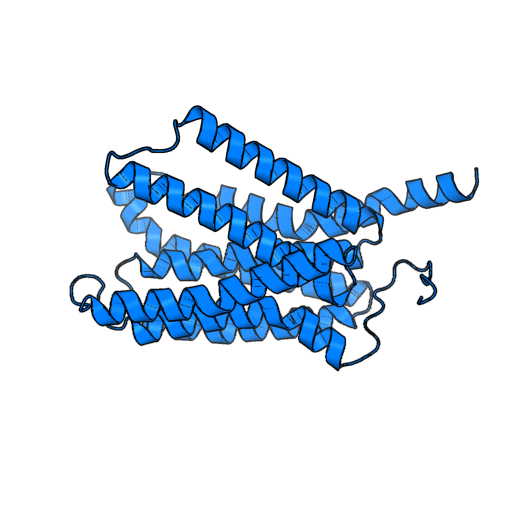97.88 150 SER A CA 1
ATOM 1123 C C . SER A 1 150 ? 0.155 3.825 0.645 1.00 97.88 150 SER A C 1
ATOM 1125 O O . SER A 1 150 ? 1.004 4.145 -0.182 1.00 97.88 150 SER A O 1
ATOM 1127 N N . VAL A 1 151 ? 0.259 2.702 1.364 1.00 98.00 151 VAL A N 1
ATOM 1128 C CA . VAL A 1 151 ? 1.402 1.785 1.226 1.00 98.00 151 VAL A CA 1
ATOM 1129 C C . VAL A 1 151 ? 1.383 1.089 -0.123 1.00 98.00 151 VAL A C 1
ATOM 1131 O O . VAL A 1 151 ? 2.435 0.946 -0.732 1.00 98.00 151 VAL A O 1
ATOM 1134 N N . THR A 1 152 ? 0.220 0.644 -0.605 1.00 97.81 152 THR A N 1
ATOM 1135 C CA . THR A 1 152 ? 0.158 -0.006 -1.923 1.00 97.81 152 THR A CA 1
ATOM 1136 C C . THR A 1 152 ? 0.625 0.962 -3.001 1.00 97.81 152 THR A C 1
ATOM 1138 O O . THR A 1 152 ? 1.453 0.588 -3.823 1.00 97.81 152 THR A O 1
ATOM 1141 N N . PHE A 1 153 ? 0.192 2.224 -2.932 1.00 96.94 153 PHE A N 1
ATOM 1142 C CA . PHE A 1 153 ? 0.689 3.279 -3.811 1.00 96.94 153 PHE A CA 1
ATOM 1143 C C . PHE A 1 153 ? 2.210 3.459 -3.691 1.00 96.94 153 PHE A C 1
ATOM 1145 O O . PHE A 1 153 ? 2.913 3.367 -4.693 1.00 96.94 153 PHE A O 1
ATOM 1152 N N . ALA A 1 154 ? 2.738 3.600 -2.472 1.00 96.94 154 ALA A N 1
ATOM 1153 C CA . ALA A 1 154 ? 4.176 3.704 -2.219 1.00 96.94 154 ALA A CA 1
ATOM 1154 C C . ALA A 1 154 ? 4.981 2.514 -2.782 1.00 96.94 154 ALA A C 1
ATOM 1156 O O . ALA A 1 154 ? 6.012 2.695 -3.427 1.00 96.94 154 ALA A O 1
ATOM 1157 N N . LEU A 1 155 ? 4.488 1.285 -2.597 1.00 95.75 155 LEU A N 1
ATOM 1158 C CA . LEU A 1 155 ? 5.136 0.071 -3.092 1.00 95.75 155 LEU A CA 1
ATOM 1159 C C . LEU A 1 155 ? 5.226 0.042 -4.620 1.00 95.75 155 LEU A C 1
ATOM 1161 O O . LEU A 1 155 ? 6.164 -0.543 -5.161 1.00 95.75 155 LEU A O 1
ATOM 1165 N N . THR A 1 156 ? 4.310 0.698 -5.332 1.00 94.62 156 THR A N 1
ATOM 1166 C CA . THR A 1 156 ? 4.388 0.748 -6.798 1.00 94.62 156 THR A CA 1
ATOM 1167 C C . THR A 1 156 ? 5.537 1.589 -7.319 1.00 94.62 156 THR A C 1
ATOM 1169 O O . THR A 1 156 ? 5.980 1.346 -8.436 1.00 94.62 156 THR A O 1
ATOM 1172 N N . PHE A 1 157 ? 6.126 2.465 -6.502 1.00 93.81 157 PHE A N 1
ATOM 1173 C CA . PHE A 1 157 ? 7.373 3.129 -6.871 1.00 93.81 157 PHE A CA 1
ATOM 1174 C C . PHE A 1 157 ? 8.543 2.143 -6.961 1.00 93.81 157 PHE A C 1
ATOM 1176 O O . PHE A 1 157 ? 9.342 2.248 -7.888 1.00 93.81 157 PHE A O 1
ATOM 1183 N N . PHE A 1 158 ? 8.611 1.121 -6.097 1.00 92.38 158 PHE A N 1
ATOM 1184 C CA . PHE A 1 158 ? 9.607 0.051 -6.257 1.00 92.38 158 PHE A CA 1
ATOM 1185 C C . PHE A 1 158 ? 9.392 -0.723 -7.557 1.00 92.38 158 PHE A C 1
ATOM 1187 O O . PHE A 1 158 ? 10.357 -1.024 -8.254 1.00 92.38 158 PHE A O 1
ATOM 1194 N N . TRP A 1 159 ? 8.135 -1.008 -7.910 1.00 90.44 159 TRP A N 1
ATOM 1195 C CA . TRP A 1 159 ? 7.811 -1.648 -9.184 1.00 90.44 159 TRP A CA 1
ATOM 1196 C C . TRP A 1 159 ? 8.189 -0.764 -10.381 1.00 90.44 159 TRP A C 1
ATOM 1198 O O . TRP A 1 159 ? 8.871 -1.234 -11.289 1.00 90.44 159 TRP A O 1
ATOM 1208 N N . ALA A 1 160 ? 7.846 0.523 -10.360 1.00 89.19 160 ALA A N 1
ATOM 1209 C CA . ALA A 1 160 ? 8.143 1.461 -11.439 1.00 89.19 160 ALA A CA 1
ATOM 1210 C C . ALA A 1 160 ? 9.658 1.670 -11.635 1.00 89.19 160 ALA A C 1
ATOM 1212 O O . ALA A 1 160 ? 10.138 1.766 -12.763 1.00 89.19 160 ALA A O 1
ATOM 1213 N N . VAL A 1 161 ? 10.452 1.642 -10.558 1.00 88.50 161 VAL A N 1
ATOM 1214 C CA . VAL A 1 161 ? 11.923 1.692 -10.650 1.00 88.50 161 VAL A CA 1
ATOM 1215 C C . VAL A 1 161 ? 12.504 0.452 -11.349 1.00 88.50 161 VAL A C 1
ATOM 1217 O O . VAL A 1 161 ? 13.598 0.530 -11.902 1.00 88.50 161 VAL A O 1
ATOM 1220 N N . THR A 1 162 ? 11.778 -0.670 -11.449 1.00 84.81 162 THR A N 1
ATOM 1221 C CA . THR A 1 162 ? 12.251 -1.830 -12.236 1.00 84.81 162 THR A CA 1
ATOM 1222 C C . THR A 1 162 ? 12.316 -1.580 -13.747 1.00 84.81 162 THR A C 1
ATOM 1224 O O . THR A 1 162 ? 12.959 -2.365 -14.455 1.00 84.81 162 THR A O 1
ATOM 1227 N N . ALA A 1 163 ? 11.660 -0.520 -14.236 1.00 78.56 163 ALA A N 1
ATOM 1228 C CA . ALA A 1 163 ? 11.758 -0.054 -15.618 1.00 78.56 163 ALA A CA 1
ATOM 1229 C C . ALA A 1 163 ? 12.994 0.838 -15.859 1.00 78.56 163 ALA A C 1
ATOM 1231 O O . ALA A 1 163 ? 13.444 0.977 -16.993 1.00 78.56 163 ALA A O 1
ATOM 1232 N N . ALA A 1 164 ? 13.572 1.414 -14.801 1.00 73.38 164 ALA A N 1
ATOM 1233 C CA . ALA A 1 164 ? 14.786 2.224 -14.867 1.00 73.38 164 ALA A CA 1
ATOM 1234 C C . ALA A 1 164 ? 16.050 1.334 -15.001 1.00 73.38 164 ALA A C 1
ATOM 1236 O O . ALA A 1 164 ? 15.974 0.123 -14.765 1.00 73.38 164 ALA A O 1
ATOM 1237 N N . PRO A 1 165 ? 17.235 1.880 -15.355 1.00 66.94 165 PRO A N 1
ATOM 1238 C CA . PRO A 1 165 ? 18.475 1.108 -15.526 1.00 66.94 165 PRO A CA 1
ATOM 1239 C C . PRO A 1 165 ? 19.108 0.658 -14.189 1.00 66.94 165 PRO A C 1
ATOM 1241 O O . PRO A 1 165 ? 20.322 0.712 -14.020 1.00 66.94 165 PRO A O 1
ATOM 1244 N N . PHE A 1 166 ? 18.298 0.211 -13.229 1.00 66.94 166 PHE A N 1
ATOM 1245 C CA . PHE A 1 166 ? 18.759 -0.354 -11.963 1.00 66.94 166 PHE A CA 1
ATOM 1246 C C . PHE A 1 166 ? 19.043 -1.847 -12.078 1.00 66.94 166 PHE A C 1
ATOM 1248 O O . PHE A 1 166 ? 18.384 -2.581 -12.825 1.00 66.94 166 PHE A O 1
ATOM 1255 N N . TYR A 1 167 ? 19.971 -2.326 -11.248 1.00 73.31 167 TYR A N 1
ATOM 1256 C CA . TYR A 1 167 ? 20.052 -3.750 -10.973 1.00 73.31 167 TYR A CA 1
ATOM 1257 C C . TYR A 1 167 ? 18.802 -4.149 -10.195 1.00 73.31 167 TYR A C 1
ATOM 1259 O O . TYR A 1 167 ? 18.559 -3.722 -9.071 1.00 73.31 167 TYR A O 1
ATOM 1267 N N . ARG A 1 168 ? 17.984 -5.005 -10.800 1.00 80.81 168 ARG A N 1
ATOM 1268 C CA . ARG A 1 168 ? 16.709 -5.467 -10.225 1.00 80.81 168 ARG A CA 1
ATOM 1269 C C . ARG A 1 168 ? 16.874 -6.174 -8.874 1.00 80.81 168 ARG A C 1
ATOM 1271 O O . ARG A 1 168 ? 15.924 -6.263 -8.102 1.00 80.81 168 ARG A O 1
ATOM 1278 N N . HIS A 1 169 ? 18.084 -6.643 -8.572 1.00 85.44 169 HIS A N 1
ATOM 1279 C CA . HIS A 1 169 ? 18.449 -7.156 -7.256 1.00 85.44 169 HIS A CA 1
ATOM 1280 C C . HIS A 1 169 ? 18.375 -6.079 -6.166 1.00 85.44 169 HIS A C 1
ATOM 1282 O O . HIS A 1 169 ? 17.881 -6.377 -5.083 1.00 85.44 169 HIS A O 1
ATOM 1288 N N . ASP A 1 170 ? 18.752 -4.833 -6.459 1.00 86.00 170 ASP A N 1
ATOM 1289 C CA . ASP A 1 170 ? 18.680 -3.726 -5.498 1.00 86.00 170 ASP A CA 1
ATOM 1290 C C . ASP A 1 170 ? 17.222 -3.437 -5.134 1.00 86.00 170 ASP A C 1
ATOM 1292 O O . ASP A 1 170 ? 16.877 -3.323 -3.959 1.00 86.00 170 ASP A O 1
ATOM 1296 N N . VAL A 1 171 ? 16.331 -3.428 -6.134 1.00 87.06 171 VAL A N 1
ATOM 1297 C CA . VAL A 1 171 ? 14.885 -3.280 -5.906 1.00 87.06 171 VAL A CA 1
ATOM 1298 C C . VAL A 1 171 ? 14.363 -4.389 -4.995 1.00 87.06 171 VAL A C 1
ATOM 1300 O O . VAL A 1 171 ? 13.608 -4.111 -4.068 1.00 87.06 171 VAL A O 1
ATOM 1303 N N . ALA A 1 172 ? 14.780 -5.639 -5.209 1.00 90.00 172 ALA A N 1
ATOM 1304 C CA . ALA A 1 172 ? 14.356 -6.754 -4.367 1.00 90.00 172 ALA A CA 1
ATOM 1305 C C . ALA A 1 172 ? 14.869 -6.647 -2.921 1.00 90.00 172 ALA A C 1
ATOM 1307 O O . ALA A 1 172 ? 14.109 -6.915 -1.985 1.00 90.00 172 ALA A O 1
ATOM 1308 N N . ILE A 1 173 ? 16.129 -6.230 -2.747 1.00 90.81 173 ILE A N 1
ATOM 1309 C CA . ILE A 1 173 ? 16.766 -6.023 -1.437 1.00 90.81 173 ILE A CA 1
ATOM 1310 C C . ILE A 1 173 ? 16.046 -4.935 -0.640 1.00 90.81 173 ILE A C 1
ATOM 1312 O O . ILE A 1 173 ? 15.993 -5.031 0.582 1.00 90.81 173 ILE A O 1
ATOM 1316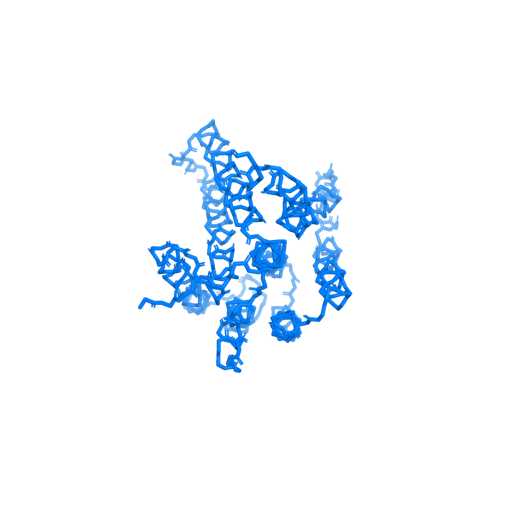 N N . TRP A 1 174 ? 15.452 -3.940 -1.298 1.00 91.44 174 TRP A N 1
ATOM 1317 C CA . TRP A 1 174 ? 14.673 -2.906 -0.618 1.00 91.44 174 TRP A CA 1
ATOM 1318 C C . TRP A 1 174 ? 13.198 -3.280 -0.443 1.00 91.44 174 TRP A C 1
ATOM 1320 O O . TRP A 1 174 ? 12.676 -3.182 0.667 1.00 91.44 174 TRP A O 1
ATOM 1330 N N . ALA A 1 175 ? 12.526 -3.760 -1.494 1.00 94.00 175 ALA A N 1
ATOM 1331 C CA . ALA A 1 175 ? 11.085 -4.029 -1.481 1.00 94.00 175 ALA A CA 1
ATOM 1332 C C . ALA A 1 175 ? 10.685 -5.098 -0.448 1.00 94.00 175 ALA A C 1
ATOM 1334 O O . ALA A 1 175 ? 9.687 -4.935 0.261 1.00 94.00 175 ALA A O 1
ATOM 1335 N N . GLY A 1 176 ? 11.478 -6.168 -0.315 1.00 94.50 176 GLY A N 1
ATOM 1336 C CA . GLY A 1 176 ? 11.224 -7.241 0.650 1.00 94.50 176 GLY A CA 1
ATOM 1337 C C . GLY A 1 176 ? 11.241 -6.738 2.102 1.00 94.50 176 GLY A C 1
ATOM 1338 O O . GLY A 1 176 ? 10.190 -6.734 2.748 1.00 94.50 176 GLY A O 1
ATOM 1339 N N . PRO A 1 177 ? 12.387 -6.259 2.621 1.00 95.81 177 PRO A N 1
ATOM 1340 C CA . PRO A 1 177 ? 12.498 -5.704 3.971 1.00 95.81 177 PRO A CA 1
ATOM 1341 C C . PRO A 1 177 ? 11.554 -4.532 4.238 1.00 95.81 177 PRO A C 1
ATOM 1343 O O . PRO A 1 177 ? 10.968 -4.465 5.319 1.00 95.81 177 PRO A O 1
ATOM 1346 N N . PHE A 1 178 ? 11.346 -3.647 3.258 1.00 96.12 178 PHE A N 1
ATOM 1347 C CA . PHE A 1 178 ? 10.393 -2.545 3.381 1.00 96.12 178 PHE A CA 1
ATOM 1348 C C . PHE A 1 178 ? 8.974 -3.062 3.641 1.00 96.12 178 PHE A C 1
ATOM 1350 O O . PHE A 1 178 ? 8.311 -2.631 4.584 1.00 96.12 178 PHE A O 1
ATOM 1357 N N . SER A 1 179 ? 8.519 -4.043 2.860 1.00 96.56 179 SER A N 1
ATOM 1358 C CA . SER A 1 179 ? 7.187 -4.627 3.044 1.00 96.56 179 SER A CA 1
ATOM 1359 C C . SER A 1 179 ? 7.046 -5.417 4.344 1.00 96.56 179 SER A C 1
ATOM 1361 O O . SER A 1 179 ? 5.988 -5.366 4.971 1.00 96.56 179 SER A O 1
ATOM 1363 N N . LEU A 1 180 ? 8.115 -6.073 4.807 1.00 97.62 180 LEU A N 1
ATOM 1364 C CA . LEU A 1 180 ? 8.148 -6.728 6.115 1.00 97.62 180 LEU A CA 1
ATOM 1365 C C . LEU A 1 180 ? 8.017 -5.714 7.256 1.00 97.62 180 LEU A C 1
ATOM 1367 O O . LEU A 1 180 ? 7.239 -5.935 8.186 1.00 97.62 180 LEU A O 1
ATOM 1371 N N . LEU A 1 181 ? 8.729 -4.589 7.169 1.00 98.00 181 LEU A N 1
ATOM 1372 C CA . LEU A 1 181 ? 8.637 -3.505 8.143 1.00 98.00 181 LEU A CA 1
ATOM 1373 C C . LEU A 1 181 ? 7.228 -2.901 8.171 1.00 98.00 181 LEU A C 1
ATOM 1375 O O . LEU A 1 181 ? 6.652 -2.732 9.247 1.00 98.00 181 LEU A O 1
ATOM 1379 N N . ILE A 1 182 ? 6.633 -2.638 7.006 1.00 97.81 182 ILE A N 1
ATOM 1380 C CA . ILE A 1 182 ? 5.262 -2.126 6.926 1.00 97.81 182 ILE A CA 1
ATOM 1381 C C . ILE A 1 182 ? 4.241 -3.144 7.457 1.00 97.81 182 ILE A C 1
ATOM 1383 O O . ILE A 1 182 ? 3.311 -2.768 8.177 1.00 97.81 182 ILE A O 1
ATOM 1387 N N . ALA A 1 183 ? 4.412 -4.433 7.162 1.00 97.75 183 ALA A N 1
ATOM 1388 C CA . ALA A 1 183 ? 3.561 -5.483 7.711 1.00 97.75 183 ALA A CA 1
ATOM 1389 C C . ALA A 1 183 ? 3.674 -5.544 9.242 1.00 97.75 183 ALA A C 1
ATOM 1391 O O . ALA A 1 183 ? 2.656 -5.617 9.934 1.00 97.75 183 ALA A O 1
ATOM 1392 N N . ALA A 1 184 ? 4.886 -5.420 9.791 1.00 98.06 184 ALA A N 1
ATOM 1393 C CA . ALA A 1 184 ? 5.094 -5.326 11.232 1.00 98.06 184 ALA A CA 1
ATOM 1394 C C . ALA A 1 184 ? 4.382 -4.097 11.822 1.00 98.06 184 ALA A C 1
ATOM 1396 O O . ALA A 1 184 ? 3.615 -4.239 12.775 1.00 98.06 184 ALA A O 1
ATOM 1397 N N . ILE A 1 185 ? 4.554 -2.910 11.233 1.00 97.94 185 ILE A N 1
ATOM 1398 C CA . ILE A 1 185 ? 3.875 -1.675 11.664 1.00 97.94 185 ILE A CA 1
ATOM 1399 C C . ILE A 1 185 ? 2.352 -1.842 11.633 1.00 97.94 185 ILE A C 1
ATOM 1401 O O . ILE A 1 185 ? 1.681 -1.489 12.600 1.00 97.94 185 ILE A O 1
ATOM 1405 N N . THR A 1 186 ? 1.809 -2.449 10.579 1.00 97.56 186 THR A N 1
ATOM 1406 C CA . THR A 1 186 ? 0.368 -2.717 10.435 1.00 97.56 186 THR A CA 1
ATOM 1407 C C . THR A 1 186 ? -0.134 -3.695 11.501 1.00 97.56 186 THR A C 1
ATOM 1409 O O . THR A 1 186 ? -1.188 -3.485 12.105 1.00 97.56 186 THR A O 1
ATOM 1412 N N . TYR A 1 187 ? 0.647 -4.733 11.805 1.00 97.69 187 TYR A N 1
ATOM 1413 C CA . TYR A 1 187 ? 0.360 -5.666 12.894 1.00 97.69 187 TYR A CA 1
ATOM 1414 C C . TYR A 1 187 ? 0.352 -4.969 14.266 1.00 97.69 187 TYR A C 1
ATOM 1416 O O . TYR A 1 187 ? -0.540 -5.218 15.083 1.00 97.69 187 TYR A O 1
ATOM 1424 N N . TYR A 1 188 ? 1.318 -4.082 14.530 1.00 97.69 188 TYR A N 1
ATOM 1425 C CA . TYR A 1 188 ? 1.359 -3.291 15.763 1.00 97.69 188 TYR A CA 1
ATOM 1426 C C . TYR A 1 188 ? 0.222 -2.269 15.830 1.00 97.69 188 TYR A C 1
ATOM 1428 O O . TYR A 1 188 ? -0.341 -2.078 16.908 1.00 97.69 188 TYR A O 1
ATOM 1436 N N . TYR A 1 189 ? -0.167 -1.683 14.695 1.00 97.38 189 TYR A N 1
ATOM 1437 C CA . TYR A 1 189 ? -1.287 -0.746 14.595 1.00 97.38 189 TYR A CA 1
ATOM 1438 C C . TYR A 1 189 ? -2.582 -1.407 15.062 1.00 97.38 189 TYR A C 1
ATOM 1440 O O . TYR A 1 189 ? -3.299 -0.842 15.874 1.00 97.38 189 TYR A O 1
ATOM 1448 N N . ALA A 1 190 ? -2.829 -2.658 14.670 1.00 94.94 190 ALA A N 1
ATOM 1449 C CA . ALA A 1 190 ? -4.032 -3.398 15.053 1.00 94.94 190 ALA A CA 1
ATOM 1450 C C . ALA A 1 190 ? -4.215 -3.642 16.570 1.00 94.94 190 ALA A C 1
ATOM 1452 O O . ALA A 1 190 ? -5.297 -4.056 16.987 1.00 94.94 190 ALA A O 1
ATOM 1453 N N . LYS A 1 191 ? -3.181 -3.434 17.398 1.00 93.31 191 LYS A N 1
ATOM 1454 C CA . LYS A 1 191 ? -3.232 -3.595 18.867 1.00 93.31 191 LYS A CA 1
ATOM 1455 C C . LYS A 1 191 ? -2.836 -2.331 19.636 1.00 93.31 191 LYS A C 1
ATOM 1457 O O . LYS A 1 191 ? -2.600 -2.398 20.841 1.00 93.31 191 LYS A O 1
ATOM 1462 N N . ALA A 1 192 ? -2.657 -1.219 18.934 1.00 93.31 192 ALA A N 1
ATOM 1463 C CA . ALA A 1 192 ? -2.060 -0.015 19.480 1.00 93.31 192 ALA A CA 1
ATOM 1464 C C . ALA A 1 192 ? -3.029 0.755 20.394 1.00 93.31 192 ALA A C 1
ATOM 1466 O O . ALA A 1 192 ? -4.249 0.634 20.311 1.00 93.31 192 ALA A O 1
ATOM 1467 N N . THR A 1 193 ? -2.475 1.601 21.263 1.00 93.25 193 THR A N 1
ATOM 1468 C CA . THR A 1 193 ? -3.245 2.655 21.940 1.00 93.25 193 THR A CA 1
ATOM 1469 C C . THR A 1 193 ? -3.433 3.846 21.001 1.00 93.25 193 THR A C 1
ATOM 1471 O O . THR A 1 193 ? -2.782 3.935 19.961 1.00 93.25 193 THR A O 1
ATOM 1474 N N . THR A 1 194 ? -4.299 4.802 21.342 1.00 93.06 194 THR A N 1
ATOM 1475 C CA . THR A 1 194 ? -4.535 6.010 20.527 1.00 93.06 194 THR A CA 1
ATOM 1476 C C . THR A 1 194 ? -3.243 6.735 20.138 1.00 93.06 194 THR A C 1
ATOM 1478 O O . THR A 1 194 ? -3.035 6.989 18.956 1.00 93.06 194 THR A O 1
ATOM 1481 N N . LEU A 1 195 ? -2.349 7.015 21.094 1.00 94.75 195 LEU A N 1
ATOM 1482 C CA . LEU A 1 195 ? -1.081 7.695 20.807 1.00 94.75 195 LEU A CA 1
ATOM 1483 C C . LEU A 1 195 ? -0.185 6.852 19.889 1.00 94.75 195 LEU A C 1
ATOM 1485 O O . LEU A 1 195 ? 0.381 7.360 18.923 1.00 94.75 195 LEU A O 1
ATOM 1489 N N . THR A 1 196 ? -0.099 5.547 20.154 1.00 96.06 196 THR A N 1
ATOM 1490 C CA . THR A 1 196 ? 0.702 4.626 19.344 1.00 96.06 196 THR A CA 1
ATOM 1491 C C . THR A 1 196 ? 0.183 4.533 17.904 1.00 96.06 196 THR A C 1
ATOM 1493 O O . THR A 1 196 ? 0.995 4.486 16.988 1.00 96.06 196 THR A O 1
ATOM 1496 N N . HIS A 1 197 ? -1.131 4.584 17.662 1.00 96.00 197 HIS A N 1
ATOM 1497 C CA . HIS A 1 197 ? -1.678 4.626 16.299 1.00 96.00 197 HIS A CA 1
ATOM 1498 C C . HIS A 1 197 ? -1.181 5.852 15.513 1.00 96.00 197 HIS A C 1
ATOM 1500 O O . HIS A 1 197 ? -0.816 5.708 14.349 1.00 96.00 197 HIS A O 1
ATOM 1506 N N . PHE A 1 198 ? -1.132 7.040 16.131 1.00 96.62 198 PHE A N 1
ATOM 1507 C CA . PHE A 1 198 ? -0.603 8.243 15.472 1.00 96.62 198 PHE A CA 1
ATOM 1508 C C . PHE A 1 198 ? 0.879 8.096 15.129 1.00 96.62 198 PHE A C 1
ATOM 1510 O O . PHE A 1 198 ? 1.272 8.382 14.000 1.00 96.62 198 PHE A O 1
ATOM 1517 N N . MET A 1 199 ? 1.685 7.592 16.068 1.00 98.00 199 MET A N 1
ATOM 1518 C CA . MET A 1 199 ? 3.115 7.357 15.836 1.00 98.00 199 MET A CA 1
ATOM 1519 C C . MET A 1 199 ? 3.355 6.336 14.720 1.00 98.00 199 MET A C 1
ATOM 1521 O O . MET A 1 199 ? 4.240 6.522 13.889 1.00 98.00 199 MET A O 1
ATOM 1525 N N . LEU A 1 200 ? 2.543 5.278 14.658 1.00 97.94 200 LEU A N 1
ATOM 1526 C CA . LEU A 1 200 ? 2.634 4.274 13.600 1.00 97.94 200 LEU A CA 1
ATOM 1527 C C . LEU A 1 200 ? 2.203 4.836 12.238 1.00 97.94 200 LEU A C 1
ATOM 1529 O O . LEU A 1 200 ? 2.880 4.561 11.253 1.00 97.94 200 LEU A O 1
ATOM 1533 N N . LEU A 1 201 ? 1.148 5.659 12.164 1.00 98.00 201 LEU A N 1
ATOM 1534 C CA . LEU A 1 201 ? 0.773 6.352 10.920 1.00 98.00 201 LEU A CA 1
ATOM 1535 C C . LEU A 1 201 ? 1.867 7.314 10.459 1.00 98.00 201 LEU A C 1
ATOM 1537 O O . LEU A 1 201 ? 2.191 7.334 9.276 1.00 98.00 201 LEU A O 1
ATOM 1541 N N . LEU A 1 202 ? 2.478 8.064 11.378 1.00 98.12 202 LEU A N 1
ATOM 1542 C CA . LEU A 1 202 ? 3.626 8.910 11.058 1.00 98.12 202 LEU A CA 1
ATOM 1543 C C . LEU A 1 202 ? 4.788 8.071 10.506 1.00 98.12 202 LEU A C 1
ATOM 1545 O O . LEU A 1 202 ? 5.363 8.428 9.481 1.00 98.12 202 LEU A O 1
ATOM 1549 N N . GLY A 1 203 ? 5.083 6.928 11.133 1.00 98.19 203 GLY A N 1
ATOM 1550 C CA . GLY A 1 203 ? 6.084 5.976 10.652 1.00 98.19 203 GLY A CA 1
ATOM 1551 C C . GLY A 1 203 ? 5.791 5.461 9.240 1.00 98.19 203 GLY A C 1
ATOM 1552 O O . GLY A 1 203 ? 6.686 5.469 8.397 1.00 98.19 203 GLY A O 1
ATOM 1553 N N . VAL A 1 204 ? 4.538 5.090 8.944 1.00 98.25 204 VAL A N 1
ATOM 1554 C CA . VAL A 1 204 ? 4.110 4.729 7.578 1.00 98.25 204 VAL A CA 1
ATOM 1555 C C . VAL A 1 204 ? 4.327 5.895 6.615 1.00 98.25 204 VAL A C 1
ATOM 1557 O O . VAL A 1 204 ? 4.860 5.688 5.531 1.00 98.25 204 VAL A O 1
ATOM 1560 N N . GLY A 1 205 ? 3.978 7.121 7.011 1.00 98.19 205 GLY A N 1
ATOM 1561 C CA . GLY A 1 205 ? 4.188 8.319 6.197 1.00 98.19 205 GLY A CA 1
ATOM 1562 C C . GLY A 1 205 ? 5.661 8.547 5.854 1.00 98.19 205 GLY A C 1
ATOM 1563 O O . GLY A 1 205 ? 5.986 8.758 4.689 1.00 98.19 205 GLY A O 1
ATOM 1564 N N . ILE A 1 206 ? 6.555 8.437 6.841 1.00 98.31 206 ILE A N 1
ATOM 1565 C CA . ILE A 1 206 ? 8.007 8.575 6.647 1.00 98.31 206 ILE A CA 1
ATOM 1566 C C . ILE A 1 206 ? 8.532 7.497 5.695 1.00 98.31 206 ILE A C 1
ATOM 1568 O O . ILE A 1 206 ? 9.270 7.814 4.766 1.00 98.31 206 ILE A O 1
ATOM 1572 N N . LEU A 1 207 ? 8.135 6.237 5.891 1.00 97.62 207 LEU A N 1
ATOM 1573 C CA . LEU A 1 207 ? 8.555 5.130 5.028 1.00 97.62 207 LEU A CA 1
ATOM 1574 C C . LEU A 1 207 ? 8.056 5.308 3.590 1.00 97.62 207 LEU A C 1
ATOM 1576 O O . LEU A 1 207 ? 8.826 5.158 2.642 1.00 97.62 207 LEU A O 1
ATOM 1580 N N . ASN A 1 208 ? 6.794 5.693 3.428 1.00 97.75 208 ASN A N 1
ATOM 1581 C CA . ASN A 1 208 ? 6.191 5.968 2.133 1.00 97.75 208 ASN A CA 1
ATOM 1582 C C . ASN A 1 208 ? 6.929 7.111 1.416 1.00 97.75 208 ASN A C 1
ATOM 1584 O O . ASN A 1 208 ? 7.333 6.951 0.263 1.00 97.75 208 ASN A O 1
ATOM 1588 N N . LEU A 1 209 ? 7.191 8.229 2.102 1.00 97.62 209 LEU A N 1
ATOM 1589 C CA . LEU A 1 209 ? 7.989 9.331 1.551 1.00 97.62 209 LEU A CA 1
ATOM 1590 C C . LEU A 1 209 ? 9.409 8.889 1.198 1.00 97.62 209 LEU A C 1
ATOM 1592 O O . LEU A 1 209 ? 9.897 9.248 0.132 1.00 97.62 209 LEU A O 1
ATOM 1596 N N . GLY A 1 210 ? 10.046 8.078 2.044 1.00 95.44 210 GLY A N 1
ATOM 1597 C CA . GLY A 1 210 ? 11.355 7.493 1.764 1.00 95.44 210 GLY A CA 1
ATOM 1598 C C . GLY A 1 210 ? 11.364 6.727 0.441 1.00 95.44 210 GLY A C 1
ATOM 1599 O O . GLY A 1 210 ? 12.212 6.997 -0.402 1.00 95.44 210 GLY A O 1
ATOM 1600 N N . SER A 1 211 ? 10.371 5.860 0.210 1.00 94.81 211 SER A N 1
ATOM 1601 C CA . SER A 1 211 ? 10.259 5.092 -1.043 1.00 94.81 211 SER A CA 1
ATOM 1602 C C . SER A 1 211 ? 10.105 5.984 -2.282 1.00 94.81 211 SER A C 1
ATOM 1604 O O . SER A 1 211 ? 10.766 5.765 -3.297 1.00 94.81 211 SER A O 1
ATOM 1606 N N . LEU A 1 212 ? 9.291 7.039 -2.177 1.00 96.12 212 LEU A N 1
ATOM 1607 C CA . LEU A 1 212 ? 9.070 8.003 -3.250 1.00 96.12 212 LEU A CA 1
ATOM 1608 C C . LEU A 1 212 ? 10.323 8.835 -3.524 1.00 96.12 212 LEU A C 1
ATOM 1610 O O . LEU A 1 212 ? 10.657 9.071 -4.680 1.00 96.12 212 LEU A O 1
ATOM 1614 N N . LEU A 1 213 ? 11.022 9.282 -2.480 1.00 94.75 213 LEU A N 1
ATOM 1615 C CA . LEU A 1 213 ? 12.257 10.048 -2.627 1.00 94.75 213 LEU A CA 1
ATOM 1616 C C . LEU A 1 213 ? 13.348 9.192 -3.267 1.00 94.75 213 LEU A C 1
ATOM 1618 O O . LEU A 1 213 ? 14.003 9.662 -4.195 1.00 94.75 213 LEU A O 1
ATOM 1622 N N . THR A 1 214 ? 13.490 7.931 -2.850 1.00 90.88 214 THR A N 1
ATOM 1623 C CA . THR A 1 214 ? 14.395 6.983 -3.508 1.00 90.88 214 THR A CA 1
ATOM 1624 C C . THR A 1 214 ? 14.041 6.840 -4.987 1.00 90.88 214 THR A C 1
ATOM 1626 O O . THR A 1 214 ? 14.906 7.055 -5.831 1.00 90.88 214 THR A O 1
ATOM 1629 N N . ALA A 1 215 ? 12.777 6.587 -5.334 1.00 91.88 215 ALA A N 1
ATOM 1630 C CA . ALA A 1 215 ? 12.360 6.503 -6.735 1.00 91.88 215 ALA A CA 1
ATOM 1631 C C . ALA A 1 215 ? 12.578 7.815 -7.512 1.00 91.88 215 ALA A C 1
ATOM 1633 O O . ALA A 1 215 ? 13.010 7.802 -8.661 1.00 91.88 215 ALA A O 1
ATOM 1634 N N . ASN A 1 216 ? 12.368 8.968 -6.880 1.00 93.12 216 ASN A N 1
ATOM 1635 C CA . ASN A 1 216 ? 12.620 10.256 -7.511 1.00 93.12 216 ASN A CA 1
ATOM 1636 C C . ASN A 1 216 ? 14.105 10.470 -7.834 1.00 93.12 216 ASN A C 1
ATOM 1638 O O . ASN A 1 216 ? 14.403 10.984 -8.908 1.00 93.12 216 ASN A O 1
ATOM 1642 N N . THR A 1 217 ? 15.029 10.063 -6.953 1.00 90.75 217 THR A N 1
ATOM 1643 C CA . THR A 1 217 ? 16.473 10.170 -7.247 1.00 90.75 217 THR A CA 1
ATOM 1644 C C . THR A 1 217 ? 16.869 9.378 -8.491 1.00 90.75 217 THR A C 1
ATOM 1646 O O . THR A 1 217 ? 17.766 9.790 -9.215 1.00 90.75 217 THR A O 1
ATOM 1649 N N . VAL A 1 218 ? 16.146 8.296 -8.791 1.00 86.25 218 VAL A N 1
ATOM 1650 C CA . VAL A 1 218 ? 16.332 7.497 -10.009 1.00 86.25 218 VAL A CA 1
ATOM 1651 C C . VAL A 1 218 ? 15.829 8.221 -11.253 1.00 86.25 218 VAL A C 1
ATOM 1653 O O . VAL A 1 218 ? 16.488 8.226 -12.289 1.00 86.25 218 VAL A O 1
ATOM 1656 N N . TRP A 1 219 ? 14.639 8.808 -11.179 1.00 88.25 219 TRP A N 1
ATOM 1657 C CA . TRP A 1 219 ? 14.006 9.421 -12.346 1.00 88.25 219 TRP A CA 1
ATOM 1658 C C . TRP A 1 219 ? 14.490 10.839 -12.633 1.00 88.25 219 TRP A C 1
ATOM 1660 O O . TRP A 1 219 ? 14.215 11.362 -13.711 1.00 88.25 219 TRP A O 1
ATOM 1670 N N . GLN A 1 220 ? 15.193 11.474 -11.695 1.00 90.50 220 GLN A N 1
ATOM 1671 C CA . GLN A 1 220 ? 15.596 12.872 -11.799 1.00 90.50 220 GLN A CA 1
ATOM 1672 C C . GLN A 1 220 ? 16.430 13.154 -13.054 1.00 90.50 220 GLN A C 1
ATOM 1674 O O . GLN A 1 220 ? 16.108 14.095 -13.779 1.00 90.50 220 GLN A O 1
ATOM 1679 N N . ASP A 1 221 ? 17.424 12.318 -13.356 1.00 88.50 221 ASP A N 1
ATOM 1680 C CA . ASP A 1 221 ? 18.269 12.487 -14.546 1.00 88.50 221 ASP A CA 1
ATOM 1681 C C . ASP A 1 221 ? 17.448 12.364 -15.837 1.00 88.50 221 ASP A C 1
ATOM 1683 O O . ASP A 1 221 ? 17.604 13.152 -16.771 1.00 88.50 221 ASP A O 1
ATOM 1687 N N . TRP A 1 222 ? 16.507 11.415 -15.871 1.00 86.31 222 TRP A N 1
ATOM 1688 C CA . TRP A 1 222 ? 15.604 11.229 -17.006 1.00 86.31 222 TRP A CA 1
ATOM 1689 C C . TRP A 1 222 ? 14.664 12.426 -17.193 1.00 86.31 222 TRP A C 1
ATOM 1691 O O . TRP A 1 222 ? 14.487 12.909 -18.315 1.00 86.31 222 TRP A O 1
ATOM 1701 N N . PHE A 1 223 ? 14.092 12.943 -16.102 1.00 88.81 223 PHE A N 1
ATOM 1702 C CA . PHE A 1 223 ? 13.244 14.133 -16.139 1.00 88.81 223 PHE A CA 1
ATOM 1703 C C . PHE A 1 223 ? 14.026 15.356 -16.631 1.00 88.81 223 PHE A C 1
ATOM 1705 O O . PHE A 1 223 ? 13.543 16.058 -17.521 1.00 88.81 223 PHE A O 1
ATOM 1712 N N . GLN A 1 224 ? 15.249 15.567 -16.132 1.00 91.50 224 GLN A N 1
ATOM 1713 C CA . GLN A 1 224 ? 16.125 16.660 -16.565 1.00 91.50 224 GLN A CA 1
ATOM 1714 C C . GLN A 1 224 ? 16.481 16.551 -18.051 1.00 91.50 224 GLN A C 1
ATOM 1716 O O . GLN A 1 224 ? 16.337 17.529 -18.784 1.00 91.50 224 GLN A O 1
ATOM 1721 N N . ALA A 1 225 ? 16.848 15.357 -18.523 1.00 91.62 225 ALA A N 1
ATOM 1722 C CA . ALA A 1 225 ? 17.160 15.115 -19.932 1.00 91.62 225 ALA A CA 1
ATOM 1723 C C . ALA A 1 225 ? 15.966 15.379 -20.870 1.00 91.62 225 ALA A C 1
ATOM 1725 O O . ALA A 1 225 ? 16.151 15.725 -22.036 1.00 91.62 225 ALA A O 1
ATOM 1726 N N . LYS A 1 226 ? 14.733 15.231 -20.371 1.00 90.44 226 LYS A N 1
ATOM 1727 C CA . LYS A 1 226 ? 13.492 15.506 -21.112 1.00 90.44 226 LYS A CA 1
ATOM 1728 C C . LYS A 1 226 ? 12.926 16.911 -20.863 1.00 90.44 226 LYS A C 1
ATOM 1730 O O . LYS A 1 226 ? 11.835 17.196 -21.353 1.00 90.44 226 LYS A O 1
ATOM 1735 N N . GLY A 1 227 ? 13.619 17.767 -20.106 1.00 93.75 227 GLY A N 1
ATOM 1736 C CA . GLY A 1 227 ? 13.137 19.106 -19.744 1.00 93.75 227 GLY A CA 1
ATOM 1737 C C . GLY A 1 227 ? 11.848 19.097 -18.911 1.00 93.75 227 GLY A C 1
ATOM 1738 O O . GLY A 1 227 ? 11.098 20.071 -18.926 1.00 93.75 227 GLY A O 1
ATOM 1739 N N . LYS A 1 228 ? 11.555 17.991 -18.215 1.00 91.56 228 LYS A N 1
ATOM 1740 C CA . LYS A 1 228 ? 10.356 17.808 -17.388 1.00 91.56 228 LYS A CA 1
ATOM 1741 C C . LYS A 1 228 ? 10.673 18.076 -15.916 1.00 91.56 228 LYS A C 1
ATOM 1743 O O . LYS A 1 228 ? 11.761 17.776 -15.432 1.00 91.56 228 LYS A O 1
ATOM 1748 N N . THR A 1 229 ? 9.702 18.606 -15.177 1.00 91.81 229 THR A N 1
ATOM 1749 C CA . THR A 1 229 ? 9.806 18.771 -13.721 1.00 91.81 229 THR A CA 1
ATOM 1750 C C . THR A 1 229 ? 9.488 17.465 -12.997 1.00 91.81 229 THR A C 1
ATOM 1752 O O . THR A 1 229 ? 8.605 16.715 -13.413 1.00 91.81 229 THR A O 1
ATOM 1755 N N . SER A 1 230 ? 10.166 17.213 -11.876 1.00 89.94 230 SER A N 1
ATOM 1756 C CA . SER A 1 230 ? 9.860 16.068 -11.013 1.00 89.94 230 SER A CA 1
ATOM 1757 C C . SER A 1 230 ? 8.416 16.124 -10.500 1.00 89.94 230 SER A C 1
ATOM 1759 O O . SER A 1 230 ? 7.938 17.163 -10.046 1.00 89.94 230 SER A O 1
ATOM 1761 N N . SER A 1 231 ? 7.743 14.972 -10.516 1.00 91.38 231 SER A N 1
ATOM 1762 C CA . SER A 1 231 ? 6.403 14.793 -9.939 1.00 91.38 231 SER A CA 1
ATOM 1763 C C . SER A 1 231 ? 6.433 14.349 -8.468 1.00 91.38 231 SER A C 1
ATOM 1765 O O . SER A 1 231 ? 5.403 13.963 -7.920 1.00 91.38 231 SER A O 1
ATOM 1767 N N . ALA A 1 232 ? 7.586 14.400 -7.791 1.00 94.19 232 ALA A N 1
ATOM 1768 C CA . ALA A 1 232 ? 7.714 13.899 -6.421 1.00 94.19 232 ALA A CA 1
ATOM 1769 C C . ALA A 1 232 ? 6.808 14.635 -5.423 1.00 94.19 232 ALA A C 1
ATOM 1771 O O . ALA A 1 232 ? 6.141 13.997 -4.617 1.00 94.19 232 ALA A O 1
ATOM 1772 N N . LEU A 1 233 ? 6.731 15.967 -5.487 1.00 95.31 233 LEU A N 1
ATOM 1773 C CA . LEU A 1 233 ? 5.892 16.740 -4.567 1.00 95.31 233 LEU A CA 1
ATOM 1774 C C . LEU A 1 233 ? 4.387 16.417 -4.693 1.00 95.31 233 LEU A C 1
ATOM 1776 O O . LEU A 1 233 ? 3.780 16.096 -3.669 1.00 95.31 233 LEU A O 1
ATOM 1780 N N . PRO A 1 234 ? 3.756 16.453 -5.887 1.00 95.25 234 PRO A N 1
ATOM 1781 C CA . PRO A 1 234 ? 2.337 16.112 -5.998 1.00 95.25 234 PRO A CA 1
ATOM 1782 C C . PRO A 1 234 ? 2.051 14.658 -5.597 1.00 95.25 234 PRO A C 1
ATOM 1784 O O . PRO A 1 234 ? 1.050 14.401 -4.926 1.00 95.25 234 PRO A O 1
ATOM 1787 N N . LEU A 1 235 ? 2.948 13.717 -5.914 1.00 95.19 235 LEU A N 1
ATOM 1788 C CA . LEU A 1 235 ? 2.818 12.321 -5.481 1.00 95.19 235 LEU A CA 1
ATOM 1789 C C . LEU A 1 235 ? 2.927 12.178 -3.955 1.00 95.19 235 LEU A C 1
ATOM 1791 O O . LEU A 1 235 ? 2.160 11.424 -3.356 1.00 95.19 235 LEU A O 1
ATOM 1795 N N . ALA A 1 236 ? 3.821 12.935 -3.311 1.00 96.75 236 ALA A N 1
ATOM 1796 C CA . ALA A 1 236 ? 3.959 12.963 -1.856 1.00 96.75 236 ALA A CA 1
ATOM 1797 C C . ALA A 1 236 ? 2.679 13.475 -1.184 1.00 96.75 236 ALA A C 1
ATOM 1799 O O . ALA A 1 236 ? 2.188 12.854 -0.240 1.00 96.75 236 ALA A O 1
ATOM 1800 N N . ILE A 1 237 ? 2.111 14.569 -1.701 1.00 97.12 237 ILE A N 1
ATOM 1801 C CA . ILE A 1 237 ? 0.851 15.139 -1.207 1.00 97.12 237 ILE A CA 1
ATOM 1802 C C . ILE A 1 237 ? -0.275 14.113 -1.328 1.00 97.12 237 ILE A C 1
ATOM 1804 O O . ILE A 1 237 ? -0.981 13.869 -0.351 1.00 97.12 237 ILE A O 1
ATOM 1808 N N . LEU A 1 238 ? -0.415 13.474 -2.491 1.00 94.81 238 LEU A N 1
ATOM 1809 C CA . LEU A 1 238 ? -1.456 12.475 -2.731 1.00 94.81 238 LEU A CA 1
ATOM 1810 C C . LEU A 1 238 ? -1.324 11.272 -1.784 1.00 94.81 238 LEU A C 1
ATOM 1812 O O . LEU A 1 238 ? -2.296 10.832 -1.169 1.00 94.81 238 LEU A O 1
ATOM 1816 N N . MET A 1 239 ? -0.105 10.765 -1.618 1.00 95.50 239 MET A N 1
ATOM 1817 C CA . MET A 1 239 ? 0.188 9.617 -0.766 1.00 95.50 239 MET A CA 1
ATOM 1818 C C . MET A 1 239 ? -0.081 9.902 0.717 1.00 95.50 239 MET A C 1
ATOM 1820 O O . MET A 1 239 ? -0.660 9.058 1.411 1.00 95.50 239 MET A O 1
ATOM 1824 N N . LEU A 1 240 ? 0.300 11.091 1.198 1.00 97.44 240 LEU A N 1
ATOM 1825 C CA . LEU A 1 240 ? -0.007 11.545 2.555 1.00 97.44 240 LEU A CA 1
ATOM 1826 C C . LEU A 1 240 ? -1.508 11.783 2.732 1.00 97.44 240 LEU A C 1
ATOM 1828 O O . LEU A 1 240 ? -2.062 11.363 3.746 1.00 97.44 240 LEU A O 1
ATOM 1832 N N . ALA A 1 241 ? -2.180 12.373 1.739 1.00 96.25 241 ALA A N 1
ATOM 1833 C CA . ALA A 1 241 ? -3.626 12.570 1.754 1.00 96.25 241 ALA A CA 1
ATOM 1834 C C . ALA A 1 241 ? -4.367 11.233 1.903 1.00 96.25 241 ALA A C 1
ATOM 1836 O O . ALA A 1 241 ? -5.224 11.108 2.779 1.00 96.25 241 ALA A O 1
ATOM 1837 N N . PHE A 1 242 ? -3.990 10.199 1.142 1.00 95.75 242 PHE A N 1
ATOM 1838 C CA . PHE A 1 242 ? -4.570 8.861 1.297 1.00 95.75 242 PHE A CA 1
ATOM 1839 C C . PHE A 1 242 ? -4.338 8.264 2.688 1.00 95.75 242 PHE A C 1
ATOM 1841 O O . PHE A 1 242 ? -5.231 7.602 3.224 1.00 95.75 242 PHE A O 1
ATOM 1848 N N . LEU A 1 243 ? -3.175 8.516 3.292 1.00 97.69 243 LEU A N 1
ATOM 1849 C CA . LEU A 1 243 ? -2.834 7.999 4.616 1.00 97.69 243 LEU A CA 1
ATOM 1850 C C . LEU A 1 243 ? -3.651 8.654 5.741 1.00 97.69 243 LEU A C 1
ATOM 1852 O O . LEU A 1 243 ? -4.051 7.976 6.688 1.00 97.69 243 LEU A O 1
ATOM 1856 N N . ILE A 1 244 ? -3.902 9.962 5.649 1.00 97.25 244 ILE A N 1
ATOM 1857 C CA . ILE A 1 244 ? -4.569 10.726 6.715 1.00 97.25 244 ILE A CA 1
ATOM 1858 C C . ILE A 1 244 ? -6.084 10.830 6.531 1.00 97.25 244 ILE A C 1
ATOM 1860 O O . ILE A 1 244 ? -6.795 11.011 7.519 1.00 97.25 244 ILE A O 1
ATOM 1864 N N . CYS A 1 245 ? -6.594 10.690 5.303 1.00 96.12 245 CYS A N 1
ATOM 1865 C CA . CYS A 1 245 ? -8.008 10.907 4.991 1.00 96.12 245 CYS A CA 1
ATOM 1866 C C . CYS A 1 245 ? -8.934 10.022 5.841 1.00 96.12 245 CYS A C 1
ATOM 1868 O O . CYS A 1 245 ? -9.816 10.544 6.519 1.00 96.12 245 CYS A O 1
ATOM 1870 N N . GLY A 1 246 ? -8.703 8.705 5.894 1.00 94.81 246 GLY A N 1
ATOM 1871 C CA . GLY A 1 246 ? -9.526 7.781 6.683 1.00 94.81 246 GLY A CA 1
ATOM 1872 C C . GLY A 1 246 ? -9.586 8.144 8.177 1.00 94.81 246 GLY A C 1
ATOM 1873 O O . GLY A 1 246 ? -10.686 8.328 8.712 1.00 94.81 246 GLY A O 1
ATOM 1874 N N . PRO A 1 247 ? -8.436 8.286 8.867 1.00 95.94 247 PRO A N 1
ATOM 1875 C CA . PRO A 1 247 ? -8.384 8.760 10.249 1.00 95.94 247 PRO A CA 1
ATOM 1876 C C . PRO A 1 247 ? -9.073 10.110 10.469 1.00 95.94 247 PRO A C 1
ATOM 1878 O O . PRO A 1 247 ? -9.878 10.239 11.394 1.00 95.94 247 PRO A O 1
ATOM 1881 N N . MET A 1 248 ? -8.797 11.104 9.620 1.00 96.75 248 MET A N 1
ATOM 1882 C CA . MET A 1 248 ? -9.365 12.449 9.753 1.00 96.75 248 MET A CA 1
ATOM 1883 C C . MET A 1 248 ? -10.886 12.433 9.622 1.00 96.75 248 MET A C 1
ATOM 1885 O O . MET A 1 248 ? -11.569 13.002 10.474 1.00 96.75 248 MET A O 1
ATOM 1889 N N . MET A 1 249 ? -11.428 11.718 8.632 1.00 95.75 249 MET A N 1
ATOM 1890 C CA . MET A 1 249 ? -12.876 11.575 8.469 1.00 95.75 249 MET A CA 1
ATOM 1891 C C . MET A 1 249 ? -13.523 10.939 9.700 1.00 95.75 249 MET A C 1
ATOM 1893 O O . MET A 1 249 ? -14.587 11.379 10.133 1.00 95.75 249 MET A O 1
ATOM 1897 N N . GLY A 1 250 ? -12.868 9.954 10.317 1.00 93.50 250 GLY A N 1
ATOM 1898 C CA . GLY A 1 250 ? -13.366 9.359 11.554 1.00 93.50 250 GLY A CA 1
ATOM 1899 C C . GLY A 1 250 ? -13.316 10.288 12.762 1.00 93.50 250 GLY A C 1
ATOM 1900 O O . GLY A 1 250 ? -14.226 10.255 13.588 1.00 93.50 250 GLY A O 1
ATOM 1901 N N . LEU A 1 251 ? -12.295 11.139 12.873 1.00 94.62 251 LEU A N 1
ATOM 1902 C CA . LEU A 1 251 ? -12.220 12.142 13.938 1.00 94.62 251 LEU A CA 1
ATOM 1903 C C . LEU A 1 251 ? -13.289 13.230 13.768 1.00 94.62 251 LEU A C 1
ATOM 1905 O O . LEU A 1 251 ? -13.933 13.592 14.751 1.00 94.62 251 LEU A O 1
ATOM 1909 N N . ILE A 1 252 ? -13.528 13.684 12.536 1.00 95.50 252 ILE A N 1
ATOM 1910 C CA . ILE A 1 252 ? -14.560 14.680 12.205 1.00 95.50 252 ILE A CA 1
ATOM 1911 C C . ILE A 1 252 ? -15.973 14.109 12.409 1.00 95.50 252 ILE A C 1
ATOM 1913 O O . ILE A 1 252 ? -16.864 14.811 12.884 1.00 95.50 252 ILE A O 1
ATOM 1917 N N . ALA A 1 253 ? -16.191 12.827 12.104 1.00 92.75 253 ALA A N 1
ATOM 1918 C CA . ALA A 1 253 ? -17.501 12.188 12.238 1.00 92.75 253 ALA A CA 1
ATOM 1919 C C . ALA A 1 253 ? -17.933 11.952 13.697 1.00 92.75 253 ALA A C 1
ATOM 1921 O O . ALA A 1 253 ? -19.130 11.861 13.971 1.00 92.75 253 ALA A O 1
ATOM 1922 N N . ARG A 1 254 ? -16.990 11.867 14.646 1.00 91.81 254 ARG A N 1
ATOM 1923 C CA . ARG A 1 254 ? -17.276 11.613 16.073 1.00 91.81 254 ARG A CA 1
ATOM 1924 C C . ARG A 1 254 ? -18.300 12.574 16.696 1.00 91.81 254 ARG A C 1
ATOM 1926 O O . ARG A 1 254 ? -19.285 12.068 17.233 1.00 91.81 254 ARG A O 1
ATOM 1933 N N . PRO A 1 255 ? -18.126 13.910 16.651 1.00 92.25 255 PRO A N 1
ATOM 1934 C CA . PRO A 1 255 ? -19.109 14.835 17.220 1.00 92.25 255 PRO A CA 1
ATOM 1935 C C . PRO A 1 255 ? -20.482 14.704 16.548 1.00 92.25 255 PRO A C 1
ATOM 1937 O O . PRO A 1 255 ? -21.500 14.693 17.232 1.00 92.25 255 PRO A O 1
ATOM 1940 N N . ILE A 1 256 ? -20.518 14.510 15.225 1.00 91.06 256 ILE A N 1
ATOM 1941 C CA . ILE A 1 256 ? -21.765 14.355 14.458 1.00 91.06 256 ILE A CA 1
ATOM 1942 C C . ILE A 1 256 ? -22.539 13.118 14.934 1.00 91.06 256 ILE A C 1
ATOM 1944 O O . ILE A 1 256 ? -23.743 13.179 15.176 1.00 91.06 256 ILE A O 1
ATOM 1948 N N . GLN A 1 257 ? -21.842 11.999 15.136 1.00 88.06 257 GLN A N 1
ATOM 1949 C CA . GLN A 1 257 ? -22.447 10.763 15.632 1.00 88.06 257 GLN A CA 1
ATOM 1950 C C . GLN A 1 257 ? -22.939 10.873 17.070 1.00 88.06 257 GLN A C 1
ATOM 1952 O O . GLN A 1 257 ? -23.959 10.277 17.408 1.00 88.06 257 GLN A O 1
ATOM 1957 N N . GLN A 1 258 ? -22.233 11.618 17.922 1.00 90.00 258 GLN A N 1
ATOM 1958 C CA . GLN A 1 258 ? -22.670 11.854 19.297 1.00 90.00 258 GLN A CA 1
ATOM 1959 C C . GLN A 1 258 ? -23.961 12.672 19.339 1.00 90.00 258 GLN A C 1
ATOM 1961 O O . GLN A 1 258 ? -24.846 12.344 20.126 1.00 90.00 258 GLN A O 1
ATOM 1966 N N . THR A 1 259 ? -24.095 13.680 18.476 1.00 92.31 259 THR A N 1
ATOM 1967 C CA . THR A 1 259 ? -25.326 14.472 18.362 1.00 92.31 259 THR A CA 1
ATOM 1968 C C . THR A 1 259 ? -26.484 13.631 17.824 1.00 92.31 259 THR A C 1
ATOM 1970 O O . THR A 1 259 ? -27.546 13.615 18.435 1.00 92.31 259 THR A O 1
ATOM 1973 N N . LEU A 1 260 ? -26.270 12.861 16.749 1.00 90.56 260 LEU A N 1
ATOM 1974 C CA . LEU A 1 260 ? -27.305 11.999 16.156 1.00 90.56 260 LEU A CA 1
ATOM 1975 C C . LEU A 1 260 ? -27.783 10.873 17.082 1.00 90.56 260 LEU A C 1
ATOM 1977 O O . LEU A 1 260 ? -28.900 10.410 16.930 1.00 90.56 260 LEU A O 1
ATOM 1981 N N . ARG A 1 261 ? -26.952 10.409 18.024 1.00 87.88 261 ARG A N 1
ATOM 1982 C CA . ARG A 1 261 ? -27.355 9.403 19.026 1.00 87.88 261 ARG A CA 1
ATOM 1983 C C . ARG A 1 261 ? -28.197 9.980 20.165 1.00 87.88 261 ARG A C 1
ATOM 1985 O O . ARG A 1 261 ? -28.762 9.208 20.932 1.00 87.88 261 ARG A O 1
ATOM 1992 N N . ARG A 1 262 ? -28.178 11.303 20.345 1.00 90.00 262 ARG A N 1
ATOM 1993 C CA . ARG A 1 262 ? -28.915 12.003 21.406 1.00 90.00 262 ARG A CA 1
ATOM 1994 C C . ARG A 1 262 ? -30.267 12.540 20.933 1.00 90.00 262 ARG A C 1
ATOM 1996 O O . ARG A 1 262 ? -31.101 12.812 21.789 1.00 90.00 262 ARG A O 1
ATOM 2003 N N . ALA A 1 263 ? -30.427 12.742 19.626 1.00 84.31 263 ALA A N 1
ATOM 2004 C CA . ALA A 1 263 ? -31.682 13.117 18.979 1.00 84.31 263 ALA A CA 1
ATOM 2005 C C . ALA A 1 263 ? -32.558 11.880 18.749 1.00 84.31 263 ALA A C 1
ATOM 2007 O O . ALA A 1 263 ? -33.791 12.021 18.884 1.00 84.31 263 ALA A O 1
#

pLDDT: mean 91.6, std 9.38, range [38.38, 98.38]

Radius of gyration: 19.18 Å; chains: 1; bounding box: 52×36×53 Å

Foldseek 3Di:
DDPPPLPLAAPQPDLVLLLLLLPLLLLQLLLLLQLLVLQFDFPVPGDVVSNVVSVVSNVVSLVVLLVLLVVCVVVVNRLSNLLSVLQNLLSVLVVLVVVQVVCVVVVRRPDDPVRSVVVNVVSVVVLLVSLLVQLLSHLLSSQSNLLSNLSSLLLVLLVVCSVFRDRSNVSSVCSNVLSVVSSVLSSQSSVDDPVSVVVSLVVSLVSSLVSLVVSQVRCVVVCVVVVHDGPSVVSSVVSNCSNCSSNVSNVVSVVVVVVVVVD

Sequence (263 aa):
MSEIGNDGNLNLNSTRLRIIAALPLLLFGLGIAAMSLSRGGPWYSVPTWRLVLSIVIGLLPMTVIAIVGILALIRRLPDWGLTWAGSAFMGLVILVKTIAEELAEVDQPIISEPVEIGLVILLFMAGVALLVIVGMRGWQRGGLLSIGFSVTFALTFFWAVTAAPFYRHDVAIWAGPFSLLIAAITYYYAKATTLTHFMLLLGVGILNLGSLLTANTVWQDWFQAKGKTSSALPLAILMLAFLICGPMMGLIARPIQQTLRRA